Protein 7K3H (pdb70)

Foldseek 3Di:
DDDDPDCLQVVLLVLLVVLLVVVVVVLVVLVVVLVCCVVPNDPVVSVVSVVLSVVLVVLSVLQVVLSVQLVVCVVVPNNPRSPVSSVSNVVSSCVNVVSSVVVD/DDDPLVVLLVLLVVLLVVLVVVLVVVCVPPVVPDPVVVLSVVSVVLSVQLVVLSVQLVVCVVVPPPVSNVVSSVVNVVSVVVNVVSVVVVD

Solvent-accessible surface area: 11744 Å² total; per-residue (Å²): 299,56,95,115,162,44,59,23,26,151,39,0,20,50,0,0,100,27,3,28,117,99,4,127,49,29,23,102,109,27,74,34,45,15,96,98,76,77,152,120,37,74,99,101,116,4,79,145,16,104,89,21,2,50,137,2,101,87,7,24,28,102,0,82,52,0,17,155,118,0,62,177,12,78,128,102,56,73,77,117,62,0,57,28,2,9,17,67,0,0,9,6,0,48,75,1,27,36,26,5,52,138,45,135,230,47,91,36,28,92,17,0,0,57,0,0,89,17,7,14,134,71,7,77,40,31,14,88,135,48,67,60,135,91,103,232,56,78,172,80,129,88,41,11,70,96,2,117,76,9,12,34,117,0,49,50,1,12,114,91,1,62,148,12,92,122,106,56,77,103,101,43,14,70,24,13,3,12,76,0,0,10,18,0,50,97,3,23,46,27,24,81,109,70,143

B-factor: mean 36.55, std 17.45, range [4.5, 104.99]

Secondary structure (DSSP, 8-state):
-----STHHHHHHHHHHHHHHHHHHHHHHHHHHHHHHTTTS-HHHHHHHHHHHHHHHHHHHHHHHHHHHHHHHHHTT-TTTTHHHHHHHHHHHHHHHHHHHHH-/---HHHHHHHHHHHHHHHHHHHHHHHHHHH----HHHHHHHHHHHHHHHHHHHHHHHHHHHHH--HHHHHHHHHHHHHHHHHHHHHHHHH-

Sequence (195 aa):
RGSHMSPIARQALDIAKSVLEHSKGMFDYWEGMLEQYEKTGDPDQANKLRQTLNRVKNSVGRLESALKRAERAYDTGNPDAAVGAVVELIGNVHEIMSTFHELFMSPIARQALDIAKSVLEHSKGMFDYWEGMLEQANKLRQTLNRVKNSVGRLESALKRAERAYDTGNPDAAVGAVVELIGNVHEIMSTFHELF

Nearest PDB structures (foldseek):
  7k3h-assembly1_B  TM=1.011E+00  e=1.743E-12  synthetic construct
  8xyv-assembly2_B  TM=4.931E-01  e=1.047E+00  synthetic construct
  7o40-assembly1_F  TM=5.750E-01  e=1.415E+00  Synechocystis sp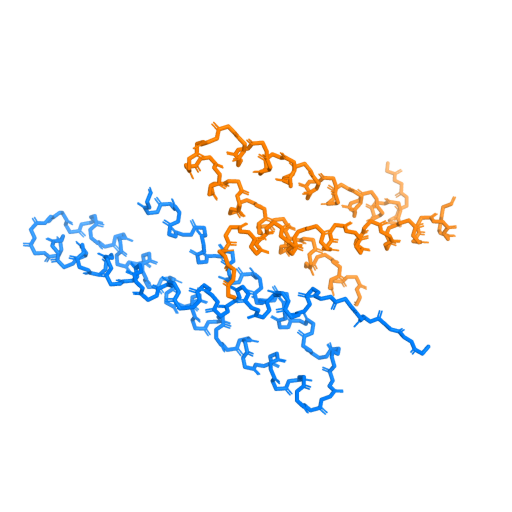. PCC 6803 substr. Kazusa
  6zw4-assembly1_E  TM=5.708E-01  e=5.327E+00  Nostoc punctiforme
  7k3h-assembly1_A  TM=1.010E+00  e=6.436E-13  synthetic construct

Radius of gyration: 18.91 Å; Cα contacts (8 Å, |Δi|>4): 161; chains: 2; bounding box: 44×46×59 Å

Structure (mmCIF, N/CA/C/O backbone):
data_7K3H
#
_entry.id   7K3H
#
_cell.length_a   135.110
_cell.length_b   135.110
_cell.length_c   135.110
_cell.angle_alpha   90.000
_cell.angle_beta   90.000
_cell.angle_gamma   90.000
#
_symmetry.space_group_name_H-M   'I 2 3'
#
loop_
_entity.id
_entity.type
_entity.pdbx_description
1 polymer 'Network hallucinated protein 0217'
2 water water
#
loop_
_atom_site.group_PDB
_atom_site.id
_atom_site.type_symbol
_atom_site.label_atom_id
_atom_site.label_alt_id
_atom_site.label_comp_id
_atom_site.label_asym_id
_atom_site.label_entity_id
_atom_site.label_seq_id
_atom_site.pdbx_PDB_ins_code
_atom_site.Cartn_x
_atom_site.Cartn_y
_atom_site.Cartn_z
_atom_site.occupancy
_atom_site.B_iso_or_equiv
_atom_site.auth_seq_id
_atom_site.auth_comp_id
_atom_site.auth_asym_id
_atom_site.auth_atom_id
_atom_site.pdbx_PDB_model_num
ATOM 1 N N . ARG A 1 17 ? 5.57400 64.73200 -33.94600 0.970 40.74119 -4 ARG A N 1
ATOM 2 C CA . ARG A 1 17 ? 4.81400 63.82300 -33.09500 0.970 50.81252 -4 ARG A CA 1
ATOM 3 C C . ARG A 1 17 ? 5.76300 62.81000 -32.46300 0.970 58.46467 -4 ARG A C 1
ATOM 4 O O . ARG A 1 17 ? 5.45100 61.62500 -32.34600 0.970 69.00319 -4 ARG A O 1
ATOM 12 N N . GLY A 1 18 ? 6.93600 63.29900 -32.06800 1.000 50.84285 -3 GLY A N 1
ATOM 13 C CA . GLY A 1 18 ? 7.91900 62.47900 -31.38600 1.000 55.87439 -3 GLY A CA 1
ATOM 14 C C . GLY A 1 18 ? 8.79500 63.34700 -30.51100 1.000 62.86845 -3 GLY A C 1
ATOM 15 O O . GLY A 1 18 ? 8.90100 64.56100 -30.71200 1.000 65.41175 -3 GLY A O 1
ATOM 16 N N . SER A 1 19 ? 9.42300 62.70700 -29.52400 1.000 49.85886 -2 SER A N 1
ATOM 17 C CA . SER A 1 19 ? 10.27400 63.41400 -28.57400 1.000 46.80074 -2 SER A CA 1
ATOM 18 C C . SER A 1 19 ? 11.42300 62.53600 -28.09500 1.000 57.33896 -2 SER A C 1
ATOM 19 O O . SER A 1 19 ? 12.44600 62.41500 -28.77600 1.000 50.82165 -2 SER A O 1
ATOM 22 N N . HIS A 1 20 ? 11.26300 61.91900 -26.92600 1.000 73.10907 -1 HIS A N 1
ATOM 23 C CA . HIS A 1 20 ? 12.31600 61.13300 -26.28600 1.000 63.77495 -1 HIS A CA 1
ATOM 24 C C . HIS A 1 20 ? 11.91800 59.65800 -26.31500 1.000 60.65423 -1 HIS A C 1
ATOM 25 O O . HIS A 1 20 ? 11.25700 59.15500 -25.40400 1.000 56.07220 -1 HIS A O 1
ATOM 32 N N . MET A 1 21 ? 12.33000 58.97100 -27.37800 1.000 60.18013 0 MET A N 1
ATOM 33 C CA . MET A 1 21 ? 12.22300 57.52400 -27.48700 1.000 61.01506 0 MET A CA 1
ATOM 34 C C . MET A 1 21 ? 13.53200 56.83100 -27.13500 1.000 62.79799 0 MET A C 1
ATOM 35 O O . MET A 1 21 ? 13.77200 55.69900 -27.57200 1.000 63.86830 0 MET A O 1
ATOM 40 N N . SER A 1 22 ? 14.37800 57.49400 -26.36100 1.000 59.36748 1 SER A N 1
ATOM 41 C CA . SER A 1 22 ? 15.69600 57.04700 -25.95000 1.000 50.49477 1 SER A CA 1
ATOM 42 C C . SER A 1 22 ? 15.60600 56.18000 -24.70300 1.000 50.72413 1 SER A C 1
ATOM 43 O O . SER A 1 22 ? 14.67300 56.30800 -23.90300 1.000 45.36407 1 SER A O 1
ATOM 46 N N . PRO A 1 23 ? 16.56800 55.27500 -24.51200 1.000 49.60941 2 PRO A N 1
ATOM 47 C CA . PRO A 1 23 ? 16.61500 54.47800 -23.28300 1.000 43.54522 2 PRO A CA 1
ATOM 48 C C . PRO A 1 23 ? 17.20900 55.20300 -22.08600 1.000 41.96160 2 PRO A C 1
ATOM 49 O O . PRO A 1 23 ? 17.37800 54.57700 -21.03700 1.000 48.27471 2 PRO A O 1
ATOM 53 N N . ILE A 1 24 ? 17.52500 56.49500 -22.22000 1.000 37.12031 3 ILE A N 1
ATOM 54 C CA . ILE A 1 24 ? 18.18600 57.23100 -21.14300 1.000 30.95457 3 ILE A CA 1
ATOM 55 C C . ILE A 1 24 ? 17.35300 57.18800 -19.86900 1.000 31.07140 3 ILE A C 1
ATOM 56 O O . ILE A 1 24 ? 17.88300 56.98900 -18.76800 1.000 37.64539 3 ILE A O 1
ATOM 61 N N . ALA A 1 25 ? 16.03700 57.36400 -19.99500 1.000 28.41724 4 ALA A N 1
ATOM 62 C CA . ALA A 1 25 ? 15.17600 57.37200 -18.81800 1.000 31.54481 4 ALA A CA 1
ATOM 63 C C . ALA A 1 25 ? 15.16100 56.01000 -18.13600 1.000 33.83516 4 ALA A C 1
ATOM 64 O O . ALA A 1 25 ? 15.31100 55.91700 -16.91200 1.000 41.66296 4 ALA A O 1
ATOM 66 N N . ARG A 1 26 ? 14.98000 54.94000 -18.91200 1.000 32.06713 5 ARG A N 1
ATOM 67 C CA . ARG A 1 26 ? 14.94100 53.60600 -18.32100 1.000 38.96004 5 ARG A CA 1
ATOM 68 C C . ARG A 1 26 ? 16.30800 53.20500 -17.78200 1.000 39.08703 5 ARG A C 1
ATOM 69 O O . ARG A 1 26 ? 16.40000 52.54600 -16.73900 1.000 44.59788 5 ARG A O 1
ATOM 77 N N . GLN A 1 27 ? 17.38100 53.59600 -18.47400 1.000 33.60171 6 GLN A N 1
ATOM 78 C CA . GLN A 1 27 ? 18.72300 53.32200 -17.97100 1.000 30.80592 6 GLN A CA 1
ATOM 79 C C . GLN A 1 27 ? 18.95700 54.00700 -16.63100 1.000 30.30981 6 GLN A C 1
ATOM 80 O O . GLN A 1 27 ? 19.55600 53.42000 -15.72200 1.000 33.23593 6 GLN A O 1
ATOM 86 N N . ALA A 1 28 ? 18.48500 55.24700 -16.48800 1.000 30.55847 7 ALA A N 1
ATOM 87 C CA . ALA A 1 28 ? 18.62600 55.94900 -15.21600 1.000 31.54519 7 ALA A CA 1
ATOM 88 C C . ALA A 1 28 ? 17.81200 55.27300 -14.12000 1.000 30.12413 7 ALA A C 1
ATOM 89 O O . ALA A 1 28 ? 18.26900 55.16800 -12.97600 1.000 32.44264 7 ALA A O 1
ATOM 91 N N . LEU A 1 29 ? 16.60500 54.80700 -14.44900 1.000 31.92390 8 LEU A N 1
ATOM 92 C CA . LEU A 1 29 ? 15.79300 54.10700 -13.46000 1.000 38.32473 8 LEU A CA 1
ATOM 93 C C . LEU A 1 29 ? 16.42300 52.78000 -13.05400 1.000 40.61858 8 LEU A C 1
ATOM 94 O O . LEU A 1 29 ? 16.30400 52.36900 -11.89500 1.000 41.38570 8 LEU A O 1
ATOM 99 N N . ASP A 1 30 ? 17.09900 52.10400 -13.98600 1.000 39.19300 9 ASP A N 1
ATOM 100 C CA . ASP A 1 30 ? 17.71800 50.82100 -13.66600 1.000 40.67479 9 ASP A CA 1
ATOM 101 C C . ASP A 1 30 ? 18.96400 51.00400 -12.80800 1.000 41.92893 9 ASP A C 1
ATOM 102 O O . ASP A 1 30 ? 19.18000 50.25100 -11.85100 1.000 44.44450 9 ASP A O 1
ATOM 107 N N . ILE A 1 31 ? 19.79900 51.99500 -13.13400 1.000 35.08020 10 ILE A N 1
ATOM 108 C CA . ILE A 1 31 ? 21.00600 52.21800 -12.35100 1.000 27.14524 10 ILE A CA 1
ATOM 109 C C . ILE A 1 31 ? 20.67700 52.77900 -10.97500 1.000 29.96352 10 ILE A C 1
ATOM 110 O O . ILE A 1 31 ? 21.48700 52.65900 -10.05000 1.000 35.88861 10 ILE A O 1
ATOM 115 N N . ALA A 1 32 ? 19.49800 53.38200 -10.80800 1.000 29.43864 11 ALA A N 1
ATOM 116 C CA . ALA A 1 32 ? 19.08700 53.84400 -9.48800 1.000 31.26262 11 ALA A CA 1
ATOM 117 C C . ALA A 1 32 ? 18.64300 52.68200 -8.61000 1.000 35.40795 11 ALA A C 1
ATOM 118 O O . ALA A 1 32 ? 18.94300 52.65700 -7.41100 1.000 41.99272 11 ALA A O 1
ATOM 120 N N . LYS A 1 33 ? 17.92600 51.71600 -9.18800 1.000 39.11058 12 LYS A N 1
ATOM 121 C CA . LYS A 1 33 ? 17.54400 50.52800 -8.43200 1.000 41.19777 12 LYS A CA 1
ATOM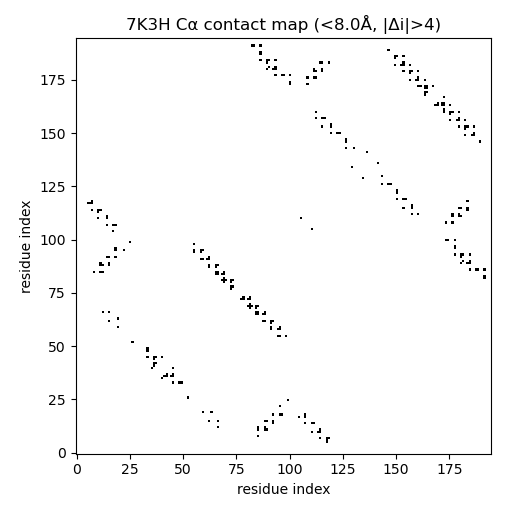 122 C C . LYS A 1 33 ? 18.75900 49.66700 -8.11500 1.000 42.09501 12 LYS A C 1
ATOM 123 O O . LYS A 1 33 ? 18.83400 49.05800 -7.04100 1.000 42.21520 12 LYS A O 1
ATOM 129 N N . SER A 1 34 ? 19.72100 49.60500 -9.04000 1.000 39.99414 13 SER A N 1
ATOM 130 C CA . SER A 1 34 ? 20.92700 48.81800 -8.80300 1.000 34.40916 13 SER A CA 1
ATOM 131 C C . SER A 1 34 ? 21.76000 49.41200 -7.67400 1.000 35.89319 13 SER A C 1
ATOM 132 O O . SER A 1 34 ? 22.34300 48.67400 -6.87200 1.000 41.40256 13 SER A O 1
ATOM 135 N N . VAL A 1 35 ? 21.82700 50.74300 -7.59300 1.000 33.97849 14 VAL A N 1
ATOM 136 C CA . VAL A 1 35 ? 22.56800 51.38100 -6.50900 1.000 32.29241 14 VAL A CA 1
ATOM 137 C C . VAL A 1 35 ? 21.83200 51.20900 -5.18500 1.000 36.55123 14 VAL A C 1
ATOM 138 O O . VAL A 1 35 ? 22.45400 50.98300 -4.14000 1.000 41.61725 14 VAL A O 1
ATOM 142 N N . LEU A 1 36 ? 20.49900 51.30200 -5.20800 1.000 37.95658 15 LEU A N 1
ATOM 143 C CA . LEU A 1 36 ? 19.72400 51.10400 -3.98600 1.000 39.10679 15 LEU A CA 1
ATOM 144 C C . LEU A 1 36 ? 19.92600 49.70500 -3.42100 1.000 41.32839 15 LEU A C 1
ATOM 145 O O . LEU A 1 36 ? 20.09400 49.53500 -2.20800 1.000 41.27588 15 LEU A O 1
ATOM 150 N N . GLU A 1 37 ? 19.91200 48.68800 -4.28500 1.000 39.96572 16 GLU A N 1
ATOM 151 C CA . GLU A 1 37 ? 20.11900 47.32300 -3.81700 1.000 41.83067 16 GLU A CA 1
ATOM 152 C C . GLU A 1 37 ? 21.56100 47.10700 -3.37600 1.000 41.88784 16 GLU A C 1
ATOM 153 O O . GLU A 1 37 ? 21.81700 46.40900 -2.38800 1.000 48.32934 16 GLU A O 1
ATOM 159 N N . HIS A 1 38 ? 22.51500 47.70800 -4.09000 1.000 38.24038 17 HIS A N 1
ATOM 160 C CA . HIS A 1 38 ? 23.92300 47.53300 -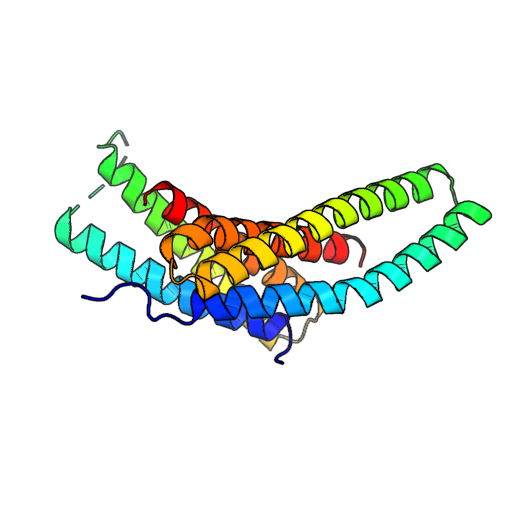3.75700 1.000 36.88349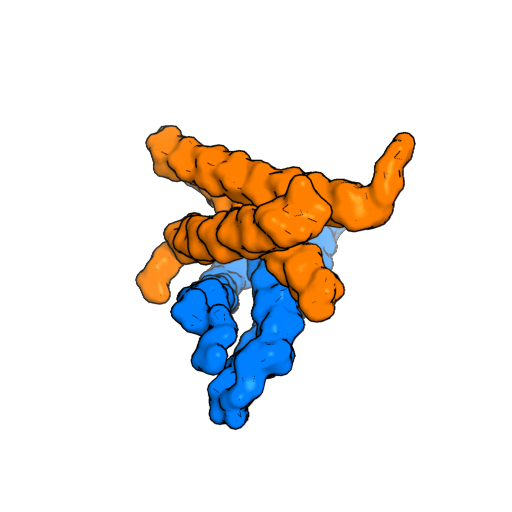 17 HIS A CA 1
ATOM 161 C C . HIS A 1 38 ? 24.32400 48.31900 -2.51600 1.000 35.41437 17 HIS A C 1
ATOM 162 O O . HIS A 1 38 ? 25.27100 47.93100 -1.82200 1.000 40.50090 17 HIS A O 1
ATOM 169 N N . SER A 1 39 ? 23.62600 49.41800 -2.21700 1.000 35.46120 18 SER A N 1
ATOM 170 C CA . SER A 1 39 ? 23.97500 50.21600 -1.04700 1.000 39.44275 18 SER A CA 1
ATOM 171 C C . SER A 1 39 ? 23.67300 49.49200 0.25600 1.000 40.38896 18 SER A C 1
ATOM 172 O O . SER A 1 39 ? 24.28200 49.81000 1.28300 1.000 38.98143 18 SER A O 1
ATOM 175 N N . LYS A 1 40 ? 22.74400 48.53200 0.23900 1.000 45.67050 19 LYS A N 1
ATOM 176 C CA . LYS A 1 40 ? 22.42900 47.78700 1.45400 1.000 45.23427 19 LYS A CA 1
ATOM 177 C C . LYS A 1 40 ? 23.63100 46.98500 1.93400 1.000 40.71988 19 LYS A C 1
ATOM 178 O O . LYS A 1 40 ? 23.92600 46.95200 3.13500 1.000 41.28740 19 LYS A O 1
ATOM 184 N N . GLY A 1 41 ? 24.34400 46.33700 1.00900 1.000 37.26615 20 GLY A N 1
ATOM 185 C CA . GLY A 1 41 ? 25.51600 45.57100 1.39100 1.000 34.07092 20 GLY A CA 1
ATOM 186 C C . GLY A 1 41 ? 26.65000 46.43000 1.90900 1.000 30.66489 20 GLY A C 1
ATOM 187 O O . GLY A 1 41 ? 27.38200 46.01700 2.81400 1.000 34.94980 20 GLY A O 1
ATOM 188 N N . MET A 1 42 ? 26.81500 47.63100 1.35200 1.000 32.86742 21 MET A N 1
ATOM 189 C CA . MET A 1 42 ? 27.87000 48.52300 1.81600 1.000 33.88938 21 MET A CA 1
ATOM 190 C C . MET A 1 42 ? 27.48700 49.23800 3.10500 1.000 30.43913 21 MET A C 1
ATOM 191 O O . MET A 1 42 ? 28.37000 49.60500 3.88800 1.000 26.88764 21 MET A O 1
ATOM 196 N N . PHE A 1 43 ? 26.19200 49.45100 3.34000 1.000 30.20832 22 PHE A N 1
ATOM 197 C CA . PHE A 1 43 ? 25.76700 49.99600 4.62400 1.000 33.60055 22 PHE A CA 1
ATOM 198 C C . PHE A 1 43 ? 26.01400 48.99900 5.74800 1.000 40.70918 22 PHE A C 1
ATOM 199 O O . PHE A 1 43 ? 26.41900 49.38400 6.85000 1.000 41.45998 22 PHE A O 1
ATOM 207 N N . ASP A 1 44 ? 25.78000 47.71000 5.48600 1.000 38.14161 23 ASP A N 1
ATOM 208 C CA . ASP A 1 44 ? 26.03600 46.69400 6.49900 1.000 34.35750 23 ASP A CA 1
ATOM 209 C C . ASP A 1 44 ? 27.52100 46.57700 6.81400 1.000 27.53677 23 ASP A C 1
ATOM 210 O O . ASP A 1 44 ? 27.88900 46.29200 7.95900 1.000 36.67771 23 ASP A O 1
ATOM 215 N N . TYR A 1 45 ? 28.38500 46.79700 5.82100 1.000 22.77975 24 TYR A N 1
ATOM 216 C CA . TYR A 1 45 ? 29.82200 46.70900 6.06100 1.000 22.30671 24 TYR A CA 1
ATOM 217 C C . TYR A 1 45 ? 30.30000 47.84900 6.95200 1.000 24.22642 24 TYR A C 1
ATOM 218 O O . TYR A 1 45 ? 31.03500 47.62600 7.92100 1.000 35.73661 24 TYR A O 1
ATOM 227 N N . TRP A 1 46 ? 29.89000 49.07900 6.64300 1.000 23.39145 25 TRP A N 1
ATOM 228 C CA . TRP A 1 46 ? 30.39600 50.23700 7.36800 1.000 22.01941 25 TRP A CA 1
ATOM 229 C C . TRP A 1 46 ? 29.67500 50.47900 8.68600 1.000 27.15149 25 TRP A C 1
ATOM 230 O O . TRP A 1 46 ? 30.23400 51.14400 9.56500 1.000 29.49772 25 TRP A O 1
ATOM 241 N N . GLU A 1 47 ? 28.45500 49.96200 8.85000 1.000 24.93096 26 GLU A N 1
ATOM 242 C CA . GLU A 1 47 ? 27.83400 50.00000 10.16900 1.000 28.82069 26 GLU A CA 1
ATOM 243 C C . GLU A 1 47 ? 28.49200 49.00100 11.11200 1.000 30.63949 26 GLU A C 1
ATOM 244 O O . GLU A 1 47 ? 28.59000 49.25800 12.31700 1.000 31.17545 26 GLU A O 1
ATOM 250 N N . GLY A 1 48 ? 28.95400 47.86600 10.58200 1.000 30.09082 27 GLY A N 1
ATOM 251 C CA . GLY A 1 48 ? 29.72500 46.94100 11.39200 1.000 26.20833 27 GLY A CA 1
ATOM 252 C C . GLY A 1 48 ? 31.09000 47.48300 11.76200 1.000 32.36959 27 GLY A C 1
ATOM 253 O O . GLY A 1 48 ? 31.58800 47.22100 12.86000 1.000 46.70299 27 GLY A O 1
ATOM 254 N N . MET A 1 49 ? 31.71500 48.24000 10.85700 1.000 27.11706 28 MET A N 1
ATOM 255 C CA . MET A 1 49 ? 32.97200 48.89800 11.19100 1.000 30.40083 28 MET A CA 1
ATOM 256 C C . MET A 1 49 ? 32.75400 50.05000 12.16300 1.000 34.02091 28 MET A C 1
ATOM 257 O O . MET A 1 49 ? 33.61300 50.31400 13.01200 1.000 37.59679 28 MET A O 1
ATOM 262 N N . LEU A 1 50 ? 31.61700 50.74300 12.05500 1.000 31.62261 29 LEU A N 1
ATOM 263 C CA . LEU A 1 50 ? 31.30800 51.81000 13.00000 1.000 31.33911 29 LEU A CA 1
ATOM 264 C C . LEU A 1 50 ? 31.07700 51.26300 14.40100 1.000 37.61374 29 LEU A C 1
ATOM 265 O O . LEU A 1 50 ? 31.39400 51.93600 15.38800 1.000 40.38038 29 LEU A O 1
ATOM 270 N N . GLU A 1 51 ? 30.53200 50.04900 14.50600 1.000 42.84324 30 GLU A N 1
ATOM 271 C CA . GLU A 1 51 ? 30.32400 49.44500 15.81700 1.000 43.79854 30 GLU A CA 1
ATOM 272 C C . GLU A 1 51 ? 31.65200 49.16200 16.50700 1.000 42.80188 30 GLU A C 1
ATOM 273 O O . GLU A 1 51 ? 31.77200 49.32600 17.72700 1.000 50.58095 30 GLU A O 1
ATOM 279 N N . GLN A 1 52 ? 32.66200 48.74300 15.74100 1.000 34.05265 31 GLN A N 1
ATOM 280 C CA . GLN A 1 52 ? 33.97000 48.46700 16.32600 1.000 36.36298 31 GLN A CA 1
ATOM 281 C C . GLN A 1 52 ? 34.65800 49.75000 16.77200 1.000 40.57620 31 GLN A C 1
ATOM 282 O O . GLN A 1 52 ? 35.33100 49.77100 17.81000 1.000 50.57206 31 GLN A O 1
ATOM 288 N N . TYR A 1 53 ? 34.50500 50.82900 16.00200 1.000 42.95363 32 TYR A N 1
ATOM 289 C CA . TYR A 1 53 ? 35.16100 52.08400 16.35400 1.000 45.81602 32 TYR A CA 1
ATOM 290 C C . TYR A 1 53 ? 34.48900 52.74000 17.55300 1.000 41.45929 32 TYR A C 1
ATOM 291 O O . TYR A 1 53 ? 35.16200 53.34300 18.39700 1.000 36.19443 32 TYR A O 1
ATOM 300 N N . GLU A 1 54 ? 33.16400 52.63300 17.64700 1.000 45.41412 33 GLU A N 1
ATOM 301 C CA . GLU A 1 54 ? 32.42300 53.18500 18.77300 1.000 43.99718 33 GLU A CA 1
ATOM 302 C C . GLU A 1 54 ? 32.56200 52.35300 20.04200 1.000 50.14414 33 GLU A C 1
ATOM 303 O O . GLU A 1 54 ? 31.97800 52.71700 21.06800 1.000 49.71228 33 GLU A O 1
ATOM 309 N N . LYS A 1 55 ? 33.31100 51.25400 19.99900 1.000 50.10131 34 LYS A N 1
ATOM 310 C CA . LYS A 1 55 ? 33.58700 50.45300 21.18100 1.000 48.86107 34 LYS A CA 1
ATOM 311 C C . LYS A 1 55 ? 35.06500 50.35400 21.52200 1.000 48.02510 34 LYS A C 1
ATOM 312 O O . LYS A 1 55 ? 35.39900 50.19300 22.69800 1.000 54.99776 34 LYS A O 1
ATOM 318 N N . THR A 1 56 ? 35.95400 50.44700 20.53900 1.000 47.60339 35 THR A N 1
ATOM 319 C CA . THR A 1 56 ? 37.38900 50.32200 20.77800 1.000 48.70843 35 THR A CA 1
ATOM 320 C C . THR A 1 56 ? 38.19500 51.47800 20.20700 1.000 54.85587 35 THR A C 1
ATOM 321 O O . THR A 1 56 ? 39.12100 51.95700 20.86700 1.000 59.27924 35 THR A O 1
ATOM 325 N N . GLY A 1 57 ? 37.87000 51.93800 19.00200 1.000 52.77909 36 GLY A N 1
ATOM 326 C CA . GLY A 1 57 ? 38.68200 52.91100 18.30500 1.000 46.56608 36 GLY A CA 1
ATOM 327 C C . GLY A 1 57 ? 38.52800 54.32100 18.84700 1.000 51.56853 36 GLY A C 1
ATOM 328 O O . GLY A 1 57 ? 37.97200 54.56400 19.91900 1.000 53.82280 36 GLY A O 1
ATOM 329 N N . ASP A 1 58 ? 39.04500 55.26700 18.07000 1.000 47.95709 37 ASP A N 1
ATOM 330 C CA . ASP A 1 58 ? 39.00700 56.66600 18.46600 1.000 43.97570 37 ASP A CA 1
ATOM 331 C C . ASP A 1 58 ? 37.59200 57.21900 18.31200 1.000 44.12572 37 ASP A C 1
ATOM 332 O O . ASP A 1 58 ? 36.91900 56.93900 17.31400 1.000 46.55853 37 ASP A O 1
ATOM 337 N N . PRO A 1 59 ? 37.11000 58.00300 19.28200 1.000 44.79358 38 PRO A N 1
ATOM 338 C CA . PRO A 1 59 ? 35.74400 58.54100 19.15700 1.000 44.42133 38 PRO A CA 1
ATOM 339 C C . PRO A 1 59 ? 35.60200 59.57000 18.05000 1.000 39.46082 38 PRO A C 1
ATOM 340 O O . PRO A 1 59 ? 34.58000 59.58000 17.35200 1.000 34.49440 38 PRO A O 1
ATOM 344 N N . ASP A 1 60 ? 36.59800 60.44100 17.86900 1.000 43.17147 39 ASP A N 1
ATOM 345 C CA . ASP A 1 60 ? 36.52400 61.43300 16.80100 1.000 39.50023 39 ASP A CA 1
ATOM 346 C C . ASP A 1 60 ? 36.57900 60.78200 15.42500 1.000 35.41134 39 ASP A C 1
ATOM 347 O O . ASP A 1 60 ? 35.98200 61.29700 14.47300 1.000 34.31151 39 ASP A O 1
ATOM 352 N N . GLN A 1 61 ? 37.28700 59.65700 15.29800 1.000 39.25172 40 GLN A N 1
ATOM 353 C CA . GLN A 1 61 ? 37.27400 58.92100 14.03900 1.000 37.87147 40 GLN A CA 1
ATOM 354 C C . GLN A 1 61 ? 35.89600 58.33500 13.76300 1.000 37.14031 40 GLN A C 1
ATOM 355 O O . GLN A 1 61 ? 35.39200 58.42100 12.63700 1.000 35.83878 40 GLN A O 1
ATOM 361 N N . ALA A 1 62 ? 35.26700 57.74200 14.78200 1.000 35.95364 41 ALA A N 1
ATOM 362 C CA . ALA A 1 62 ? 33.94700 57.15100 14.59900 1.000 30.69932 41 ALA A CA 1
ATOM 363 C C . ALA A 1 62 ? 32.88600 58.20800 14.32600 1.000 28.46545 41 ALA A C 1
ATOM 364 O O . ALA A 1 62 ? 31.89700 57.92800 13.63700 1.000 25.96617 41 ALA A O 1
ATOM 366 N N . ASN A 1 63 ? 33.06600 59.42000 14.85600 1.000 23.29288 42 ASN A N 1
ATOM 367 C CA . ASN A 1 63 ? 32.09900 60.48200 14.60100 1.000 19.17364 42 ASN A CA 1
ATOM 368 C C . ASN A 1 63 ? 32.07700 60.85700 13.12500 1.000 26.58149 42 ASN A C 1
ATOM 369 O O . ASN A 1 63 ? 31.00300 61.04400 12.54100 1.000 28.36566 42 ASN A O 1
ATOM 374 N N . LYS A 1 64 ? 33.25400 60.96500 12.50400 1.000 30.26192 43 LYS A N 1
ATOM 375 C CA . LYS A 1 64 ? 33.31100 61.26900 11.07800 1.000 20.69292 43 LYS A CA 1
ATOM 376 C C . LYS A 1 64 ? 32.62500 60.18500 10.25800 1.000 21.74459 43 LYS A C 1
ATOM 377 O O . LYS A 1 64 ? 31.90300 60.48400 9.30000 1.000 24.58071 43 LYS A O 1
ATOM 383 N N . LEU A 1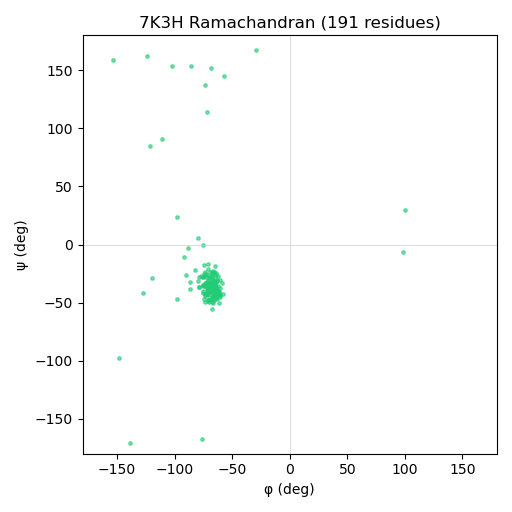 65 ? 32.83100 58.91700 10.62300 1.000 22.62065 44 LEU A N 1
ATOM 384 C CA . LEU A 1 65 ? 32.17300 57.83100 9.90400 1.000 19.07454 44 LEU A CA 1
ATOM 385 C C . LEU A 1 65 ? 30.67000 57.83400 10.15300 1.000 25.34227 44 LEU A C 1
ATOM 386 O O . LEU A 1 65 ? 29.88500 57.53500 9.24500 1.000 26.25141 44 LEU A O 1
ATOM 391 N N . ARG A 1 66 ? 30.24900 58.17300 11.37400 1.000 23.84524 45 ARG A N 1
ATOM 392 C CA . ARG A 1 66 ? 28.82200 58.21800 11.67500 1.000 23.42776 45 ARG A CA 1
ATOM 393 C C . ARG A 1 66 ? 28.13000 59.32600 10.89200 1.000 27.99945 45 ARG A C 1
ATOM 394 O O . ARG A 1 66 ? 27.07700 59.10400 10.28200 1.000 27.24976 45 ARG A O 1
ATOM 402 N N . GLN A 1 67 ? 28.71000 60.53000 10.89400 1.000 30.02887 46 GLN A N 1
ATOM 403 C CA . GLN A 1 67 ? 28.12000 61.63300 10.14000 1.000 26.33791 46 GLN A CA 1
ATOM 404 C C . GLN A 1 67 ? 28.13900 61.34900 8.64300 1.000 25.42288 46 GLN A C 1
ATOM 405 O O . GLN A 1 67 ? 27.19200 61.69800 7.92800 1.000 28.75445 46 GLN A O 1
ATOM 411 N N . THR A 1 68 ? 29.20900 60.71800 8.15200 1.000 24.92418 47 THR A N 1
ATOM 412 C CA . THR A 1 68 ? 29.27000 60.35900 6.73900 1.000 20.45627 47 THR A CA 1
ATOM 413 C C . THR A 1 68 ? 28.16400 59.37700 6.37500 1.000 25.44979 47 THR A C 1
ATOM 414 O O . THR A 1 68 ? 27.50900 59.52600 5.33700 1.000 28.73298 47 THR A O 1
ATOM 418 N N . LEU A 1 69 ? 27.93300 58.37200 7.22400 1.000 27.52317 48 LEU A N 1
ATOM 419 C CA . LEU A 1 69 ? 26.84700 57.43200 6.97100 1.000 25.48738 48 LEU A CA 1
ATOM 420 C C . LEU A 1 69 ? 25.48600 58.11000 7.05900 1.000 23.70625 48 LEU A C 1
ATOM 421 O O . LEU A 1 69 ? 24.56500 57.74100 6.32200 1.000 23.18642 48 LEU A O 1
ATOM 426 N N . ASN A 1 70 ? 25.33900 59.10000 7.94400 1.000 25.95399 49 ASN A N 1
ATOM 427 C CA . ASN A 1 70 ? 24.07800 59.82900 8.03000 1.000 29.28491 49 ASN A CA 1
ATOM 428 C C . ASN A 1 70 ? 23.79500 60.59100 6.74200 1.000 31.92402 49 ASN A C 1
ATOM 429 O O . ASN A 1 70 ? 22.65400 60.62100 6.26600 1.000 30.92557 49 ASN A O 1
ATOM 434 N N . ARG A 1 71 ? 24.82500 61.21300 6.16100 1.000 32.85655 50 ARG A N 1
ATOM 435 C CA . ARG A 1 71 ? 24.63300 61.95100 4.91900 1.000 25.79805 50 ARG A CA 1
ATOM 436 C C . ARG A 1 71 ? 24.27800 61.02400 3.76300 1.000 28.25689 50 ARG A C 1
ATOM 437 O O . ARG A 1 71 ? 23.54100 61.42500 2.85500 1.000 36.29475 50 ARG A O 1
ATOM 445 N N . VAL A 1 72 ? 24.78000 59.78800 3.77800 1.000 26.77479 51 VAL A N 1
ATOM 446 C CA . VAL A 1 72 ? 24.40100 58.83400 2.74200 1.000 24.69722 51 VAL A CA 1
ATOM 447 C C . VAL A 1 72 ? 22.95400 58.39800 2.92700 1.000 32.04033 51 VAL A C 1
ATOM 448 O O . VAL A 1 72 ? 22.22700 58.18400 1.94900 1.000 36.91146 51 VAL A O 1
ATOM 452 N N . LYS A 1 73 ? 22.51200 58.26100 4.18000 1.000 34.23016 52 LYS A N 1
ATOM 453 C CA . LYS A 1 73 ? 21.12400 57.88900 4.43600 1.000 38.48178 52 LYS A CA 1
ATOM 454 C C . LYS A 1 73 ? 20.16300 58.91900 3.85900 1.000 38.50899 52 LYS A C 1
ATOM 455 O O . LYS A 1 73 ? 19.09900 58.56300 3.33800 1.000 42.37987 52 LYS A O 1
ATOM 461 N N . ASN A 1 74 ? 20.52200 60.20200 3.93400 1.000 36.01792 53 ASN A N 1
ATOM 462 C CA . ASN A 1 74 ? 19.69400 61.23200 3.31600 1.000 35.37986 53 ASN A CA 1
ATOM 463 C C . ASN A 1 74 ? 19.73100 61.12800 1.79700 1.000 34.37299 53 ASN A C 1
ATOM 464 O O . ASN A 1 74 ? 18.70700 61.31700 1.13100 1.000 41.01014 53 ASN A O 1
ATOM 469 N N . SER A 1 75 ? 20.90400 60.82800 1.23200 1.000 29.63940 54 SER A N 1
ATOM 470 C CA . SER A 1 75 ? 21.00500 60.66300 -0.21400 1.000 29.35972 54 SER A CA 1
ATOM 471 C C . SER A 1 75 ? 20.22500 59.44400 -0.68500 1.000 31.70027 54 SER A C 1
ATOM 472 O O . SER A 1 75 ? 19.63700 59.45700 -1.77300 1.000 35.88708 54 SER A O 1
ATOM 475 N N . VAL A 1 76 ? 20.21200 58.37800 0.11700 1.000 33.45976 55 VAL A N 1
ATOM 476 C CA . VAL A 1 76 ? 19.41800 57.20400 -0.22900 1.000 35.96050 55 VAL A CA 1
ATOM 477 C C . VAL A 1 76 ? 17.93400 57.54300 -0.20700 1.000 41.52071 55 VAL A C 1
ATOM 478 O O . VAL A 1 76 ? 17.17700 57.13500 -1.09600 1.000 44.66578 55 VAL A O 1
ATOM 482 N N . GLY A 1 77 ? 17.49800 58.30600 0.79700 1.000 41.75796 56 GLY A N 1
ATOM 483 C CA . GLY A 1 77 ? 16.09700 58.69000 0.86800 1.000 44.30195 56 GLY A CA 1
ATOM 484 C C . GLY A 1 77 ? 15.67500 59.59000 -0.27800 1.000 43.93876 56 GLY A C 1
ATOM 485 O O . GLY A 1 77 ? 14.57700 59.44100 -0.82100 1.000 48.02212 56 GLY A O 1
ATOM 486 N N . ARG A 1 78 ? 16.53600 60.53600 -0.66000 1.000 40.85114 57 ARG A N 1
ATOM 487 C CA . ARG A 1 78 ? 16.22700 61.39000 -1.80200 1.000 33.88208 57 ARG A CA 1
ATOM 488 C C . ARG A 1 78 ? 16.24600 60.60800 -3.10800 1.000 38.19564 57 ARG A C 1
ATOM 489 O O . ARG A 1 78 ? 15.57800 60.99800 -4.07200 1.000 47.29670 57 ARG A O 1
ATOM 497 N N . LEU A 1 79 ? 17.00200 59.50900 -3.16100 1.000 38.88100 58 LEU A N 1
ATOM 498 C CA . LEU A 1 79 ? 17.05200 58.70300 -4.37600 1.000 40.19407 58 LEU A CA 1
ATOM 499 C C . LEU A 1 79 ? 15.77000 57.90000 -4.55500 1.000 41.59181 58 LEU A C 1
ATOM 500 O O . LEU A 1 79 ? 15.19400 57.86600 -5.64900 1.000 47.40849 58 LEU A O 1
ATOM 505 N N . GLU A 1 80 ? 15.30600 57.24600 -3.48700 1.000 43.39136 59 GLU A N 1
ATOM 506 C CA . GLU A 1 80 ? 14.10400 56.42800 -3.58100 1.000 49.10263 59 GLU A CA 1
ATOM 507 C C . GLU A 1 80 ? 12.83600 57.26400 -3.68200 1.000 51.69663 59 GLU A C 1
ATOM 508 O O . GLU A 1 80 ? 11.82500 56.77200 -4.19400 1.000 56.36130 59 GLU A O 1
ATOM 514 N N . SER A 1 81 ? 12.86200 58.51300 -3.20900 1.000 48.79356 60 SER A N 1
ATOM 515 C CA . SER A 1 81 ? 11.70100 59.38000 -3.37400 1.000 49.97121 60 SER A CA 1
ATOM 516 C C . SER A 1 81 ? 11.57700 59.85300 -4.81600 1.000 51.60464 60 SER A C 1
ATOM 517 O O . SER A 1 81 ? 10.47800 59.85300 -5.38500 1.000 57.06898 60 SER A O 1
ATOM 520 N N . ALA A 1 82 ? 12.69500 60.25900 -5.42400 1.000 52.77203 61 ALA A N 1
ATOM 521 C CA . ALA A 1 82 ? 12.70100 60.60200 -6.84000 1.000 48.90709 61 ALA A CA 1
ATOM 522 C C . ALA A 1 82 ? 12.43300 59.39000 -7.72200 1.000 45.16276 61 ALA A C 1
ATOM 523 O O . ALA A 1 82 ? 11.95200 59.55000 -8.84800 1.000 50.74713 61 ALA A O 1
ATOM 525 N N . LEU A 1 83 ? 12.74200 58.18400 -7.24000 1.000 47.12284 62 LEU A N 1
ATOM 526 C CA . LEU A 1 83 ? 12.43300 56.98400 -8.01000 1.000 52.28736 62 LEU A CA 1
ATOM 527 C C . LEU A 1 83 ? 10.93000 56.75500 -8.08300 1.000 59.91220 62 LEU A C 1
ATOM 528 O O . LEU A 1 83 ? 10.40900 56.33100 -9.12100 1.000 61.45857 62 LEU A O 1
ATOM 533 N N . LYS A 1 84 ? 10.21400 57.03500 -6.99100 1.000 61.63515 63 LYS A N 1
ATOM 534 C CA . LYS A 1 84 ? 8.76300 56.89100 -7.00200 1.000 60.56906 63 LYS A CA 1
ATOM 535 C C . LYS A 1 84 ? 8.10500 57.98600 -7.83100 1.000 58.94751 63 LYS A C 1
ATOM 536 O O . LYS A 1 84 ? 7.17300 57.71600 -8.59700 1.000 59.59569 63 LYS A O 1
ATOM 542 N N . ARG A 1 85 ? 8.57500 59.22900 -7.69200 1.000 57.86281 64 ARG A N 1
ATOM 543 C CA . ARG A 1 85 ? 8.00100 60.32500 -8.46600 1.000 53.92249 64 ARG A CA 1
ATOM 544 C C . ARG A 1 85 ? 8.25100 60.15000 -9.95800 1.000 56.22031 64 ARG A C 1
ATOM 545 O O . ARG A 1 85 ? 7.45100 60.61500 -10.77800 1.000 57.24456 64 ARG A O 1
ATOM 553 N N . ALA A 1 86 ? 9.34800 59.48700 -10.32900 1.000 57.72819 65 ALA A N 1
ATOM 554 C CA . ALA A 1 86 ? 9.60100 59.20500 -11.73600 1.000 53.80771 65 ALA A CA 1
ATOM 555 C C . ALA A 1 86 ? 8.77500 58.02100 -12.22200 1.000 60.29144 65 ALA A C 1
ATOM 556 O O . ALA A 1 86 ? 8.30900 58.01300 -13.36700 1.000 63.76521 65 ALA A O 1
ATOM 558 N N . GLU A 1 87 ? 8.58200 57.01300 -11.36700 0.790 59.49386 66 GLU A N 1
ATOM 559 C CA . GLU A 1 87 ? 7.75200 55.87500 -11.74700 0.790 60.89138 66 GLU A CA 1
ATOM 560 C C . GLU A 1 87 ? 6.28000 56.26200 -11.81400 0.790 68.15221 66 GLU A C 1
ATOM 561 O O . GLU A 1 87 ? 5.54000 55.76500 -12.67100 0.790 66.58472 66 GLU A O 1
ATOM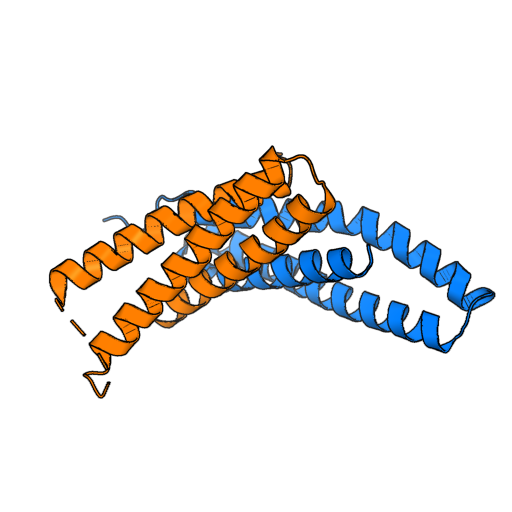 567 N N . ARG A 1 88 ? 5.83500 57.14700 -10.91700 1.000 72.96879 67 ARG A N 1
ATOM 568 C CA . ARG A 1 88 ? 4.44600 57.59500 -10.95100 1.000 73.62822 67 ARG A CA 1
ATOM 569 C C . ARG A 1 88 ? 4.17100 58.43600 -12.19000 1.000 72.48318 67 ARG A C 1
ATOM 570 O O . ARG A 1 88 ? 3.16000 58.24000 -12.87400 1.000 77.08437 67 ARG A O 1
ATOM 578 N N . ALA A 1 89 ? 5.06400 59.38000 -12.49700 1.000 71.28519 68 ALA A N 1
ATOM 579 C CA . ALA A 1 89 ? 4.87200 60.23200 -13.66400 1.000 71.24044 68 ALA A CA 1
ATOM 580 C C . ALA A 1 89 ? 4.91700 59.44600 -14.96700 1.000 71.23866 68 ALA A C 1
ATOM 581 O O . ALA A 1 89 ? 4.43700 59.94100 -15.99300 1.000 77.04386 68 ALA A O 1
ATOM 583 N N . TYR A 1 90 ? 5.48000 58.23600 -14.95500 1.000 67.36687 69 TYR A N 1
ATOM 584 C CA . TYR A 1 90 ? 5.46400 57.38700 -16.14000 1.000 72.46203 69 TYR A CA 1
ATOM 585 C C . TYR A 1 90 ? 4.24500 56.47700 -16.19200 1.000 74.70996 69 TYR A C 1
ATOM 586 O O . TYR A 1 90 ? 3.82400 56.08200 -17.28500 1.000 78.03460 69 TYR A O 1
ATOM 595 N N . ASP A 1 91 ? 3.66900 56.13300 -15.03800 0.820 74.85388 70 ASP A N 1
ATOM 596 C CA . ASP A 1 91 ? 2.43200 55.36000 -15.03900 0.820 74.66682 70 ASP A CA 1
ATOM 597 C C . ASP A 1 91 ? 1.23900 56.22900 -15.41900 0.820 77.74396 70 ASP A C 1
ATOM 598 O O . ASP A 1 91 ? 0.31200 55.75700 -16.08700 0.820 79.49595 70 ASP A O 1
ATOM 603 N N . THR A 1 92 ? 1.24700 57.49900 -15.00600 1.000 82.46871 71 THR A N 1
ATOM 604 C CA . THR A 1 92 ? 0.16400 58.40300 -15.37900 1.000 84.39011 71 THR A CA 1
ATOM 605 C C . THR A 1 92 ? 0.24200 58.79600 -16.84800 1.000 85.52907 71 THR A C 1
ATOM 606 O O . THR A 1 92 ? -0.78000 59.14100 -17.45100 1.000 90.23785 71 THR A O 1
ATOM 610 N N . GLY A 1 93 ? 1.43100 58.75100 -17.43600 1.000 79.43790 72 GLY A N 1
ATOM 611 C CA . GLY A 1 93 ? 1.61600 59.09200 -18.82600 1.000 76.66395 72 GLY A CA 1
ATOM 612 C C . GLY A 1 93 ? 2.14700 60.48100 -19.09600 1.000 82.04184 72 GLY A C 1
ATOM 613 O O . GLY A 1 93 ? 1.82900 61.05000 -20.14700 1.000 84.32771 72 GLY A O 1
ATOM 614 N N . ASN A 1 94 ? 2.94500 61.04800 -18.18800 1.000 78.82611 73 ASN A N 1
ATOM 615 C CA . ASN A 1 94 ? 3.52400 62.38000 -18.34400 1.000 74.77412 73 ASN A CA 1
ATOM 616 C C . ASN A 1 94 ? 5.04100 62.24900 -18.27600 1.000 76.21287 73 ASN A C 1
ATOM 617 O O . ASN A 1 94 ? 5.64400 62.42900 -17.20600 1.000 78.45313 73 ASN A O 1
ATOM 622 N N . PRO A 1 95 ? 5.69600 61.93200 -19.39800 1.000 76.07485 74 PRO A N 1
ATOM 623 C CA . PRO A 1 95 ? 7.16400 61.83300 -19.38400 1.000 75.60143 74 PRO A CA 1
ATOM 624 C C . PRO A 1 95 ? 7.86000 63.15600 -19.11400 1.000 74.00014 74 PRO A C 1
ATOM 625 O O . PRO A 1 95 ? 9.00300 63.14600 -18.63900 1.000 77.74564 74 PRO A O 1
ATOM 629 N N . ASP A 1 96 ? 7.21400 64.29000 -19.39500 1.000 68.55275 75 ASP A N 1
ATOM 630 C CA . ASP A 1 96 ? 7.86200 65.57900 -19.18400 1.000 72.58769 75 ASP A CA 1
ATOM 631 C C . ASP A 1 96 ? 7.94300 65.93600 -17.70500 1.000 71.68070 75 ASP A C 1
ATOM 632 O O . ASP A 1 96 ? 8.83000 66.69700 -17.30000 1.000 64.25681 75 ASP A O 1
ATOM 637 N N . ALA A 1 97 ? 7.03400 65.40100 -16.88700 1.000 72.07510 76 ALA A N 1
ATOM 638 C CA . ALA A 1 97 ? 7.03200 65.71500 -15.46400 1.000 69.68813 76 ALA A CA 1
ATOM 639 C C . ALA A 1 97 ? 8.14500 64.99600 -14.71300 1.000 69.02598 76 ALA A C 1
ATOM 640 O O . ALA A 1 97 ? 8.61800 65.49600 -13.68700 1.000 67.61779 76 ALA A O 1
ATOM 642 N N . ALA A 1 98 ? 8.57500 63.83500 -15.20300 1.000 63.37533 77 ALA A N 1
ATOM 643 C CA . ALA A 1 98 ? 9.60600 63.04800 -14.54100 1.000 57.01952 77 ALA A CA 1
ATOM 644 C C . ALA A 1 98 ? 11.01700 63.42300 -14.97100 1.000 53.48527 77 ALA A C 1
ATOM 645 O O . ALA A 1 98 ? 11.97700 62.85400 -14.44200 1.000 53.24203 77 ALA A O 1
ATOM 647 N N . VAL A 1 99 ? 11.16900 64.35600 -15.91400 1.000 54.89476 78 VAL A N 1
ATOM 648 C CA . VAL A 1 99 ? 12.50500 64.74300 -16.36100 1.000 49.80647 78 VAL A CA 1
ATOM 649 C C . VAL A 1 99 ? 13.28700 65.37600 -15.21700 1.000 45.35175 78 VAL A C 1
ATOM 650 O O . VAL A 1 99 ? 14.48200 65.11200 -15.04100 1.000 47.71495 78 VAL A O 1
ATOM 654 N N . GLY A 1 100 ? 12.62400 66.21200 -14.41400 1.000 52.57010 79 GLY A N 1
ATOM 655 C CA . GLY A 1 100 ? 13.27900 66.77700 -13.24800 1.000 50.71504 79 GLY A CA 1
ATOM 656 C C . GLY A 1 100 ? 13.64500 65.73500 -12.21100 1.000 44.02419 79 GLY A C 1
ATOM 657 O O . GLY A 1 100 ? 14.67800 65.85500 -11.54600 1.000 41.50581 79 GLY A O 1
ATOM 658 N N . ALA A 1 101 ? 12.81400 64.70100 -12.05700 1.000 47.04691 80 ALA A N 1
ATOM 659 C CA . ALA A 1 101 ? 13.13300 63.63900 -11.11000 1.000 42.09700 80 ALA A CA 1
ATOM 660 C C . ALA A 1 101 ? 14.29500 62.79000 -11.60700 1.000 42.78642 80 ALA A C 1
ATOM 661 O O . ALA A 1 101 ? 15.12800 62.34500 -10.81100 1.000 51.21891 80 ALA A O 1
ATOM 663 N N . VAL A 1 102 ? 14.36500 62.55300 -12.91900 1.000 40.81697 81 VAL A N 1
ATOM 664 C CA . VAL A 1 102 ? 15.46700 61.77600 -13.47700 1.000 33.00125 81 VAL A CA 1
ATOM 665 C C . VAL A 1 102 ? 16.78500 62.52300 -13.31100 1.000 32.68582 81 VAL A C 1
ATOM 666 O O . VAL A 1 102 ? 17.83200 61.91500 -13.05400 1.000 33.45328 81 VAL A O 1
ATOM 670 N N . VAL A 1 103 ? 16.75800 63.85100 -13.44300 1.000 34.37513 82 VAL A N 1
ATOM 671 C CA . VAL A 1 103 ? 17.95900 64.64200 -13.18700 1.000 30.19848 82 VAL A CA 1
ATOM 672 C C . VAL A 1 103 ? 18.36300 64.53000 -11.72300 1.000 33.19516 82 VAL A C 1
ATOM 673 O O . VAL A 1 103 ? 19.54800 64.38500 -11.39900 1.000 34.89921 82 VAL A O 1
ATOM 677 N N . GLU A 1 104 ? 17.38700 64.59200 -10.81500 1.000 37.36738 83 GLU A N 1
ATOM 678 C CA . GLU A 1 104 ? 17.68300 64.37200 -9.40400 1.000 36.92013 83 GLU A CA 1
ATOM 679 C C . GLU A 1 104 ? 18.04600 62.91700 -9.13400 1.000 35.01032 83 GLU A C 1
ATOM 680 O O . GLU A 1 104 ? 18.80800 62.63000 -8.20300 1.000 37.39081 83 GLU A O 1
ATOM 686 N N . LEU A 1 105 ? 17.52000 61.99200 -9.94100 1.000 32.42018 84 LEU A N 1
ATOM 687 C CA . LEU A 1 105 ? 17.82300 60.57600 -9.75900 1.000 25.24422 84 LEU A CA 1
ATOM 688 C C . LEU A 1 105 ? 19.31500 60.31100 -9.92600 1.000 26.85795 84 LEU A C 1
ATOM 689 O O . LEU A 1 105 ? 19.94300 59.67000 -9.07500 1.000 31.66604 84 LEU A O 1
ATOM 694 N N . ILE A 1 106 ? 19.90000 60.80300 -11.02100 1.000 25.95683 85 ILE A N 1
ATOM 695 C CA . ILE A 1 106 ? 21.33300 60.63300 -11.24200 1.000 19.82511 85 ILE A CA 1
ATOM 696 C C . ILE A 1 106 ? 22.13500 61.43200 -10.22200 1.000 19.32889 85 ILE A C 1
ATOM 697 O O . ILE A 1 106 ? 23.26000 61.05500 -9.87200 1.000 21.54095 85 ILE A O 1
ATOM 702 N N . GLY A 1 107 ? 21.57300 62.53300 -9.71900 1.000 21.21680 86 GLY A N 1
ATOM 703 C CA . GLY A 1 107 ? 22.29100 63.33600 -8.74100 1.000 23.16021 86 GLY A CA 1
ATOM 704 C C . GLY A 1 107 ? 22.54200 62.58900 -7.44600 1.000 25.69979 86 GLY A C 1
ATOM 705 O O . GLY A 1 107 ? 23.65100 62.60900 -6.90700 1.000 24.32232 86 GLY A O 1
ATOM 706 N N . ASN A 1 108 ? 21.51300 61.91800 -6.92800 1.000 26.84649 87 ASN A N 1
ATOM 707 C CA . ASN A 1 108 ? 21.68800 61.13400 -5.71200 1.000 26.65252 87 ASN A CA 1
ATOM 708 C C . ASN A 1 108 ? 22.43300 59.83300 -5.97700 1.000 26.70478 87 ASN A C 1
ATOM 709 O O . ASN A 1 108 ? 23.10500 59.31800 -5.07700 1.000 35.06997 87 ASN A O 1
ATOM 714 N N . VAL A 1 109 ? 22.32900 59.28800 -7.19100 1.000 21.83257 88 VAL A N 1
ATOM 715 C CA . VAL A 1 109 ? 23.14800 58.13500 -7.55400 1.000 16.54744 88 VAL A CA 1
ATOM 716 C C . VAL A 1 109 ? 24.62400 58.50800 -7.52100 1.000 19.37752 88 VAL A C 1
ATOM 717 O O . VAL A 1 109 ? 25.46900 57.72800 -7.06700 1.000 27.78087 88 VAL A O 1
ATOM 721 N N . HIS A 1 110 ? 24.95400 59.71500 -7.98300 1.000 15.26196 89 HIS A N 1
ATOM 722 C CA . HIS A 1 110 ? 26.34200 60.16200 -7.94700 1.000 11.45112 89 HIS A CA 1
ATOM 723 C C . HIS A 1 110 ? 26.82200 60.37200 -6.51700 1.000 18.08925 89 HIS A C 1
ATOM 724 O O . HIS A 1 110 ? 27.94300 59.98200 -6.17300 1.000 24.16011 89 HIS A O 1
ATOM 731 N N . GLU A 1 111 ? 25.99300 60.98900 -5.67000 1.000 20.21830 90 GLU A N 1
ATOM 732 C CA . GLU A 1 111 ? 26.40500 61.24700 -4.29300 1.000 18.06644 90 GLU A CA 1
ATOM 733 C C . GLU A 1 111 ? 26.67700 59.94900 -3.54400 1.000 17.96159 90 GLU A C 1
ATOM 734 O O . GLU A 1 111 ? 27.62800 59.86400 -2.75800 1.000 20.67583 90 GLU A O 1
ATOM 740 N N . ILE A 1 112 ? 25.85500 58.92600 -3.77800 1.000 19.55246 91 ILE A N 1
ATOM 741 C CA . ILE A 1 112 ? 26.03600 57.65300 -3.08800 1.000 18.12868 91 ILE A CA 1
ATOM 742 C C . ILE A 1 112 ? 27.28400 56.94300 -3.59900 1.000 18.44779 91 ILE A C 1
ATOM 743 O O . ILE A 1 112 ? 28.10800 56.46000 -2.81400 1.000 27.11496 91 ILE A O 1
ATOM 748 N N . MET A 1 113 ? 27.44300 56.87000 -4.92200 1.000 15.30943 92 MET A N 1
ATOM 749 C CA . MET A 1 113 ? 28.61400 56.20400 -5.48400 1.000 15.60837 92 MET A CA 1
ATOM 750 C C . MET A 1 113 ? 29.90100 56.93500 -5.12600 1.000 18.06110 92 MET A C 1
ATOM 751 O O . MET A 1 113 ? 30.93600 56.29600 -4.90700 1.000 20.50006 92 MET A O 1
ATOM 756 N N . SER A 1 114 ? 29.85600 58.26600 -5.05000 1.000 19.70181 93 SER A N 1
ATOM 757 C CA . SER A 1 114 ? 31.06400 59.02600 -4.75500 1.000 17.58970 93 SER A CA 1
ATOM 758 C C . SER A 1 114 ? 31.47600 58.89200 -3.29500 1.000 21.55257 93 SER A C 1
ATOM 759 O O . SER A 1 114 ? 32.67300 58.90800 -2.98800 1.000 26.91998 93 SER A O 1
ATOM 762 N N . THR A 1 115 ? 30.51100 58.75900 -2.38300 1.000 22.26136 94 THR A N 1
ATOM 763 C CA . THR A 1 115 ? 30.85000 58.68400 -0.96500 1.000 24.60456 94 THR A CA 1
ATOM 764 C C . THR A 1 115 ? 31.45400 57.33100 -0.61300 1.000 23.81322 94 THR A C 1
ATOM 765 O O . THR A 1 115 ? 32.50600 57.26100 0.03400 1.000 27.50027 94 THR A O 1
ATOM 769 N N . PHE A 1 116 ? 30.80000 56.24200 -1.02500 1.000 18.04169 95 PHE A N 1
ATOM 770 C CA . PHE A 1 116 ? 31.34000 54.91500 -0.74500 1.000 16.51078 95 PHE A CA 1
ATOM 771 C C . PHE A 1 116 ? 32.67400 54.69400 -1.44400 1.000 23.45744 95 PHE A C 1
ATOM 772 O O . PHE A 1 116 ? 33.48900 53.88700 -0.98200 1.000 30.24185 95 PHE A O 1
ATOM 780 N N . HIS A 1 117 ? 32.91700 55.39500 -2.55400 1.000 21.32478 96 HIS A N 1
ATOM 781 C CA . HIS A 1 117 ? 34.21800 55.30500 -3.20900 1.000 20.64785 96 HIS A CA 1
ATOM 782 C C . HIS A 1 117 ? 35.31100 55.95500 -2.37300 1.000 19.93397 96 HIS A C 1
ATOM 783 O O . HIS A 1 117 ? 36.46600 55.51600 -2.41400 1.000 29.79975 96 HIS A O 1
ATOM 790 N N . GLU A 1 118 ? 34.97300 57.00000 -1.61700 1.000 18.48454 97 GLU A N 1
ATOM 791 C CA . GLU A 1 118 ? 35.95800 57.61600 -0.73500 1.000 28.20228 97 GLU A CA 1
ATOM 792 C C . GLU A 1 118 ? 36.21100 56.75500 0.49400 1.000 33.42610 97 GLU A C 1
ATOM 793 O O . GLU A 1 118 ? 37.34300 56.68600 0.98800 1.000 40.67905 97 GLU A O 1
ATOM 799 N N . LEU A 1 119 ? 35.16900 56.08700 0.99800 1.000 29.60175 98 LEU A N 1
ATOM 800 C CA . LEU A 1 119 ? 35.34000 55.20200 2.14500 1.000 25.56794 98 LEU A CA 1
ATOM 801 C C . LEU A 1 119 ? 36.25900 54.03200 1.80800 1.000 29.20510 98 LEU A C 1
ATOM 802 O O . LEU A 1 119 ? 37.14900 53.68500 2.59400 1.000 36.63717 98 LEU A O 1
ATOM 807 N N . PHE A 1 120 ? 36.06400 53.41700 0.64500 1.000 20.00646 99 PHE A N 1
ATOM 808 C CA . PHE A 1 120 ? 36.93900 52.34000 0.19700 1.000 18.76986 99 PHE A CA 1
ATOM 809 C C . PHE A 1 120 ? 38.17400 52.89600 -0.50600 1.000 21.43594 99 PHE A C 1
ATOM 810 O O . PHE A 1 120 ? 38.88500 53.74200 0.04100 1.000 24.25709 99 PHE A O 1
ATOM 818 N N . MET B 1 21 ? 20.02700 44.63700 -14.51700 1.000 47.93395 0 MET B N 1
ATOM 819 C CA . MET B 1 21 ? 20.50900 43.26900 -14.36500 1.000 62.97468 0 MET B CA 1
ATOM 820 C C . MET B 1 21 ? 21.96800 43.16600 -14.80900 1.000 67.48416 0 MET B C 1
ATOM 821 O O . MET B 1 21 ? 22.56000 42.08600 -14.80400 1.000 69.30995 0 MET B O 1
ATOM 826 N N . SER B 1 22 ? 22.54600 44.31100 -15.19300 1.000 61.55241 1 SER B N 1
ATOM 827 C CA . SER B 1 22 ? 23.91400 44.49300 -15.64700 1.000 46.45847 1 SER B CA 1
ATOM 828 C C . SER B 1 22 ? 24.76600 45.10300 -14.53700 1.000 39.40091 1 SER B C 1
ATOM 829 O O . SER B 1 22 ? 24.23900 45.77800 -13.64600 1.000 39.72295 1 SER B O 1
ATOM 832 N N . PRO B 1 23 ? 26.07900 44.86300 -14.54200 1.000 37.32914 2 PRO B N 1
ATOM 833 C CA . PRO B 1 23 ? 26.94400 45.49500 -13.53700 1.000 32.43038 2 PRO B CA 1
ATOM 834 C C . PRO B 1 23 ? 26.82800 47.01300 -13.57100 1.000 31.99351 2 PRO B C 1
ATOM 835 O O . PRO B 1 23 ? 26.65500 47.61800 -14.63100 1.000 39.36629 2 PRO B O 1
ATOM 839 N N . ILE B 1 24 ? 26.92500 47.62600 -12.38800 1.000 26.15530 3 ILE B N 1
ATOM 840 C CA . ILE B 1 24 ? 26.71900 49.06800 -12.27100 1.000 19.44585 3 ILE B CA 1
ATOM 841 C C . ILE B 1 24 ? 27.76400 49.82900 -13.07800 1.000 20.80170 3 ILE B C 1
ATOM 842 O O . ILE B 1 24 ? 27.47000 50.87100 -13.67600 1.000 32.91005 3 ILE B O 1
ATOM 847 N N . ALA B 1 25 ? 28.99500 49.31600 -13.12300 1.000 22.18647 4 ALA B N 1
ATOM 848 C CA . ALA B 1 25 ? 30.02600 49.96400 -13.92800 1.000 28.19243 4 ALA B CA 1
ATOM 849 C C . ALA B 1 25 ? 29.68700 49.89800 -15.41200 1.000 32.99104 4 ALA B C 1
ATOM 850 O O . ALA B 1 25 ? 29.97900 50.83300 -16.16600 1.000 33.05072 4 ALA B O 1
ATOM 852 N N . ARG B 1 26 ? 29.06900 48.79800 -15.84800 1.000 33.15956 5 ARG B N 1
ATOM 853 C CA . ARG B 1 26 ? 28.65700 48.69000 -17.24400 1.000 39.98357 5 ARG B CA 1
ATOM 854 C C . ARG B 1 26 ? 27.44300 49.56600 -17.52600 1.000 35.36360 5 ARG B C 1
ATOM 855 O O . ARG B 1 26 ? 27.32600 50.14300 -18.61300 1.000 34.94647 5 ARG B O 1
ATOM 863 N N . GLN B 1 27 ? 26.53100 49.67900 -16.55700 1.000 28.00590 6 GLN B N 1
ATOM 864 C CA . GLN B 1 27 ? 25.35500 50.52200 -16.74100 1.000 24.48365 6 GLN B CA 1
ATOM 865 C C . GLN B 1 27 ? 25.72800 51.99700 -16.81900 1.000 26.91321 6 GLN B C 1
ATOM 866 O O . GLN B 1 27 ? 25.09300 52.75600 -17.55900 1.000 35.06476 6 GLN B O 1
ATOM 872 N N . ALA B 1 28 ? 26.74800 52.42000 -16.06800 1.000 23.60820 7 ALA B N 1
ATOM 873 C CA . ALA B 1 28 ? 27.19400 53.80700 -16.14600 1.000 20.97930 7 ALA B CA 1
ATOM 874 C C . ALA B 1 28 ? 27.87900 54.09900 -17.47400 1.000 21.46351 7 ALA B C 1
ATOM 875 O O . ALA B 1 28 ? 27.78100 55.21800 -17.98800 1.000 26.90668 7 ALA B O 1
ATOM 877 N N . LEU B 1 29 ? 28.58400 53.11600 -18.04000 1.000 21.51575 8 LEU B N 1
ATOM 878 C CA . LEU B 1 29 ? 29.16900 53.30800 -19.36100 1.000 23.90763 8 LEU B CA 1
ATOM 879 C C . LEU B 1 29 ? 28.09800 53.35600 -20.44000 1.000 26.44583 8 LEU B C 1
ATOM 880 O O . LEU B 1 29 ? 28.25300 54.07200 -21.43500 1.000 29.95076 8 LEU B O 1
ATOM 885 N N . ASP B 1 30 ? 27.00900 52.60800 -20.26000 1.000 29.93166 9 ASP B N 1
ATOM 886 C CA . ASP B 1 30 ? 25.93300 52.60800 -21.24400 1.000 30.06282 9 ASP B CA 1
ATOM 887 C C . ASP B 1 30 ? 25.17100 53.92700 -21.22500 1.000 27.15128 9 ASP B C 1
ATOM 888 O O . ASP B 1 30 ? 24.93100 54.53100 -22.27700 1.000 29.17265 9 ASP B O 1
ATOM 893 N N . ILE B 1 31 ? 24.78300 54.39100 -20.03500 1.000 22.14745 10 ILE B N 1
ATOM 894 C CA . ILE B 1 31 ? 24.01900 55.62800 -19.94000 1.000 19.19951 10 ILE B CA 1
ATOM 895 C C . ILE B 1 31 ? 24.85000 56.83200 -20.36300 1.000 22.16859 10 ILE B C 1
ATOM 896 O O . ILE B 1 31 ? 24.28800 57.86000 -20.75500 1.000 30.50163 10 ILE B O 1
ATOM 901 N N . ALA B 1 32 ? 26.17900 56.73200 -20.30800 1.000 17.91375 11 ALA B N 1
ATOM 902 C CA . ALA B 1 32 ? 27.01600 57.83100 -20.76900 1.000 15.30217 11 ALA B CA 1
ATOM 903 C C . ALA B 1 32 ? 27.14700 57.84600 -22.28400 1.000 22.13811 11 ALA B C 1
ATOM 904 O O . ALA B 1 32 ? 27.28600 58.92100 -22.87700 1.000 25.09613 11 ALA B O 1
ATOM 906 N N . LYS B 1 33 ? 27.10700 56.67500 -22.92500 1.000 22.83649 12 LYS B N 1
ATOM 907 C CA . LYS B 1 33 ? 27.16900 56.63200 -24.38300 1.000 23.14537 12 LYS B CA 1
ATOM 908 C C . LYS B 1 33 ? 25.89000 57.17800 -25.00200 1.000 25.46667 12 LYS B C 1
ATOM 909 O O . LYS B 1 33 ? 25.93800 57.90300 -26.00200 1.000 27.28375 12 LYS B O 1
ATOM 915 N N . SER B 1 34 ? 24.73600 56.84200 -24.42100 1.000 21.33025 13 SER B N 1
ATOM 916 C CA . SER B 1 34 ? 23.47100 57.32800 -24.95900 1.000 20.53984 13 SER B CA 1
ATOM 917 C C . SER B 1 34 ? 23.30400 58.82200 -24.71500 1.000 24.63058 13 SER B C 1
ATOM 918 O O . SER B 1 34 ? 22.86000 59.55600 -25.60600 1.000 33.60200 13 SER B O 1
ATOM 921 N N . VAL B 1 35 ? 23.65100 59.29200 -23.51400 1.000 21.31653 14 VAL B N 1
ATOM 922 C CA . VAL B 1 35 ? 23.56900 60.72100 -23.22700 1.000 15.98560 14 VAL B CA 1
ATOM 923 C C . VAL B 1 35 ? 24.53200 61.49700 -24.11600 1.000 15.18721 14 VAL B C 1
ATOM 924 O O . VAL B 1 35 ? 24.22500 62.60400 -24.57300 1.000 23.32178 14 VAL B O 1
ATOM 928 N N . LEU B 1 36 ? 25.70500 60.92100 -24.39300 1.000 16.24157 15 LEU B N 1
ATOM 929 C CA . LEU B 1 36 ? 26.65700 61.59300 -25.27000 1.000 20.39038 15 LEU B CA 1
ATOM 930 C C . LEU B 1 36 ? 26.14100 61.67900 -26.70000 1.000 24.32663 15 LEU B C 1
ATOM 931 O O . LEU B 1 36 ? 26.43200 62.65200 -27.40300 1.000 23.65797 15 LEU B O 1
ATOM 936 N N . GLU B 1 37 ? 25.37800 60.67900 -27.15000 1.000 25.74110 16 GLU B N 1
ATOM 937 C CA . GLU B 1 37 ? 24.81400 60.73100 -28.49500 1.000 29.41558 16 GLU B CA 1
ATOM 938 C C . GLU B 1 37 ? 23.72800 61.79500 -28.59400 1.000 27.73046 16 GLU B C 1
ATOM 939 O O . GLU B 1 37 ? 23.73400 62.61900 -29.51600 1.000 31.16060 16 GLU B O 1
ATOM 945 N N . HIS B 1 38 ? 22.78600 61.79200 -27.64800 1.000 22.20165 17 HIS B N 1
ATOM 946 C CA . HIS B 1 38 ? 21.67900 62.74100 -27.70300 1.000 27.62816 17 HIS B CA 1
ATOM 947 C C . HIS B 1 38 ? 22.16600 64.17300 -27.51900 1.000 26.92776 17 HIS B C 1
ATOM 948 O O . HIS B 1 38 ? 21.72800 65.07900 -28.23600 1.000 35.50733 17 HIS B O 1
ATOM 955 N N . SER B 1 39 ? 23.07500 64.39600 -26.56800 1.000 26.86259 18 SER B N 1
ATOM 956 C CA . SER B 1 39 ? 23.56000 65.74800 -26.31500 1.000 23.64597 18 SER B CA 1
ATOM 957 C C . SER B 1 39 ? 24.43400 66.25700 -27.45400 1.000 18.84041 18 SER B C 1
ATOM 958 O O . SER B 1 39 ? 24.49300 67.46800 -27.69200 1.000 24.92836 18 SER B O 1
ATOM 961 N N . LYS B 1 40 ? 25.11900 65.35900 -28.16300 1.000 19.00306 19 LYS B N 1
ATOM 962 C CA . LYS B 1 40 ? 25.91700 65.78900 -29.30500 1.000 21.24976 19 LYS B CA 1
ATOM 963 C C . LYS B 1 40 ? 25.03300 66.10900 -30.50200 1.000 24.67588 19 LYS B C 1
ATOM 964 O O . LYS B 1 40 ? 25.26600 67.10100 -31.20100 1.000 27.37021 19 LYS B O 1
ATOM 970 N N . GLY B 1 41 ? 24.01500 65.28100 -30.75000 1.000 27.74529 20 GLY B N 1
ATOM 971 C CA . GLY B 1 41 ? 23.06500 65.59000 -31.80200 1.000 27.01720 20 GLY B CA 1
ATOM 972 C C . GLY B 1 41 ? 22.23500 66.82000 -31.50300 1.000 23.48470 20 GLY B C 1
ATOM 973 O O . GLY B 1 41 ? 21.88900 67.57600 -32.41600 1.000 29.39157 20 GLY B O 1
ATOM 974 N N . MET B 1 42 ? 21.90600 67.04100 -30.22800 1.000 19.40471 21 MET B N 1
ATOM 975 C CA . MET B 1 42 ? 21.18500 68.25000 -29.84600 1.000 16.34909 21 MET B CA 1
ATOM 976 C C . MET B 1 42 ? 22.02600 69.49300 -30.10300 1.000 16.97836 21 MET B C 1
ATOM 977 O O . MET B 1 42 ? 21.50300 70.52600 -30.53500 1.000 22.65474 21 MET B O 1
ATOM 982 N N . PHE B 1 43 ? 23.33300 69.41200 -29.84600 1.000 19.41803 22 PHE B N 1
ATOM 983 C CA . PHE B 1 43 ? 24.20300 70.55700 -30.09200 1.000 20.98783 22 PHE B CA 1
ATOM 984 C C . PHE B 1 43 ? 24.40400 70.78600 -31.58500 1.000 23.98028 22 PHE B C 1
ATOM 985 O O . PHE B 1 43 ? 24.45200 71.93400 -32.04000 1.000 28.67069 22 PHE B O 1
ATOM 993 N N . ASP B 1 44 ? 24.53500 69.70700 -32.36200 1.000 23.78856 23 ASP B N 1
ATOM 994 C CA . ASP B 1 44 ? 24.63500 69.85400 -33.81000 1.000 23.74535 23 ASP B CA 1
ATOM 995 C C . ASP B 1 44 ? 23.36400 70.45600 -34.39200 1.000 30.40024 23 ASP B C 1
ATOM 996 O O . ASP B 1 44 ? 23.42000 71.17600 -35.39600 1.000 30.38302 23 ASP B O 1
ATOM 1001 N N . TYR B 1 45 ? 22.21600 70.17600 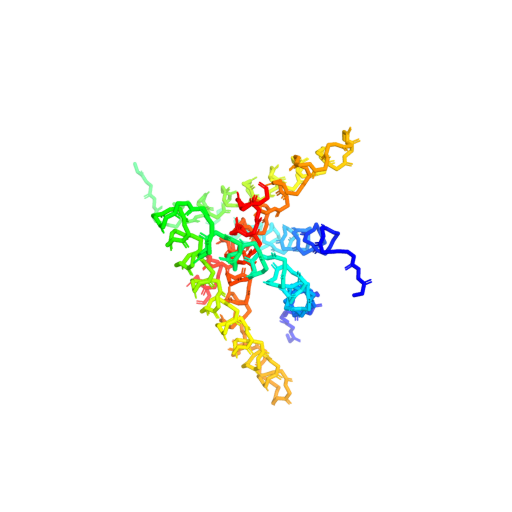-33.77400 1.000 26.87073 24 TYR B N 1
ATOM 1002 C CA . TYR B 1 45 ? 20.95900 70.77000 -34.21700 1.000 20.35892 24 TYR B CA 1
ATOM 1003 C C . TYR B 1 45 ? 20.92000 72.26200 -33.91000 1.000 21.47365 24 TYR B C 1
ATOM 1004 O O . TYR B 1 45 ? 20.58200 73.07600 -34.77600 1.000 30.51644 24 TYR B O 1
ATOM 1013 N N . TRP B 1 46 ? 21.26900 72.63900 -32.67800 1.000 19.26804 25 TRP B N 1
ATOM 1014 C CA . TRP B 1 46 ? 21.26200 74.04900 -32.30200 1.000 15.27650 25 TRP B CA 1
ATOM 1015 C C . TRP B 1 46 ? 22.27800 74.84700 -33.10900 1.000 19.18629 25 TRP B C 1
ATOM 1016 O O . TRP B 1 46 ? 21.99600 75.97300 -33.53500 1.000 28.47000 25 TRP B O 1
ATOM 1027 N N . GLU B 1 47 ? 23.46800 74.28400 -33.32600 1.000 22.72744 26 GLU B N 1
ATOM 1028 C CA . GLU B 1 47 ? 24.50900 75.02700 -34.02500 1.000 32.99611 26 GLU B CA 1
ATOM 1029 C C . GLU B 1 47 ? 24.19300 75.18100 -35.50700 1.000 34.12867 26 GLU B C 1
ATOM 1030 O O . GLU B 1 47 ? 24.55300 76.19600 -36.11300 1.000 38.18997 26 GLU B O 1
ATOM 1036 N N . GLY B 1 48 ? 23.52300 74.19400 -36.10600 1.000 29.79409 27 GLY B N 1
ATOM 1037 C CA . GLY B 1 48 ? 23.14200 74.30000 -37.50300 1.000 30.45479 27 GLY B CA 1
ATOM 1038 C C . GLY B 1 48 ? 22.04800 75.31200 -37.76800 1.000 33.32263 27 GLY B C 1
ATOM 1039 O O . GLY B 1 48 ? 21.85900 75.72000 -38.91800 1.000 34.78180 27 GLY B O 1
ATOM 1040 N N . MET B 1 49 ? 21.32300 75.72500 -36.72900 1.000 26.93590 28 MET B N 1
ATOM 1041 C CA . MET B 1 49 ? 20.26400 76.71900 -36.85200 1.000 21.36322 28 MET B CA 1
ATOM 1042 C C . MET B 1 49 ? 20.73200 78.11800 -36.47000 1.000 24.49287 28 MET B C 1
ATOM 1043 O O . MET B 1 49 ? 20.47900 79.07800 -37.20200 1.000 28.49100 28 MET B O 1
ATOM 1048 N N . LEU B 1 50 ? 21.42100 78.24900 -35.33900 1.000 23.13981 29 LEU B N 1
ATOM 1049 C CA . LEU B 1 50 ? 21.79200 79.54900 -34.79900 1.000 23.14817 29 LEU B CA 1
ATOM 1050 C C . LEU B 1 50 ? 23.16400 80.02900 -35.25400 1.000 30.09402 29 LEU B C 1
ATOM 1051 O O . LEU B 1 50 ? 23.50200 81.19400 -35.01800 1.000 31.52474 29 LEU B O 1
ATOM 1056 N N . GLU B 1 51 ? 23.96000 79.17400 -35.88900 1.000 29.52866 30 GLU B N 1
ATOM 1057 C CA . GLU B 1 51 ? 25.28700 79.57400 -36.34800 1.000 29.19040 30 GLU B CA 1
ATOM 1058 C C . GLU B 1 51 ? 25.45300 79.33800 -37.84500 1.000 36.43374 30 GLU B C 1
ATOM 1059 O O . GLU B 1 51 ? 26.38200 79.85800 -38.46400 1.000 44.45717 30 GLU B O 1
ATOM 1065 N N . GLN B 1 61 ? 34.54800 89.69700 -25.26900 1.000 76.64037 40 GLN B N 1
ATOM 1066 C CA . GLN B 1 61 ? 33.27000 89.03600 -25.03500 1.000 86.76877 40 GLN B CA 1
ATOM 1067 C C . GLN B 1 61 ? 32.48000 88.90100 -26.33300 1.000 88.73135 40 GLN B C 1
ATOM 1068 O O . GLN B 1 61 ? 32.81800 89.51800 -27.34300 1.000 84.44996 40 GLN B O 1
ATOM 1074 N N . ALA B 1 62 ? 31.42700 88.08900 -26.29900 1.000 80.31409 41 ALA B N 1
ATOM 1075 C CA . ALA B 1 62 ? 30.58500 87.85300 -27.46500 1.000 71.81626 41 ALA B CA 1
ATOM 1076 C C . ALA B 1 62 ? 29.13100 87.82600 -27.00600 1.000 65.27572 41 ALA B C 1
ATOM 1077 O O . ALA B 1 62 ? 28.81400 88.15600 -25.85900 1.000 64.56979 41 ALA B O 1
ATOM 1079 N N . ASN B 1 63 ? 28.24100 87.43100 -27.91200 1.000 58.05654 42 ASN B N 1
ATOM 1080 C CA . ASN B 1 63 ? 26.82600 87.34400 -27.58600 1.000 52.86278 42 ASN B CA 1
ATOM 1081 C C . ASN B 1 63 ? 26.56600 86.21100 -26.59900 1.000 45.39974 42 ASN B C 1
ATOM 1082 O O . ASN B 1 63 ? 27.29000 85.21300 -26.55600 1.000 45.13422 42 ASN B O 1
ATOM 1087 N N . LYS B 1 64 ? 25.51000 86.37800 -25.79800 1.000 41.03164 43 LYS B N 1
ATOM 1088 C CA . LYS B 1 64 ? 25.15900 85.37600 -24.79800 1.000 36.54859 43 LYS B CA 1
ATOM 1089 C C . LYS B 1 64 ? 24.76200 84.04600 -25.42100 1.000 36.11850 43 LYS B C 1
ATOM 1090 O O . LYS B 1 64 ? 24.87700 83.00900 -24.76000 1.000 35.12288 43 LYS B O 1
ATOM 1096 N N . LEU B 1 65 ? 24.29300 84.04800 -26.67100 1.000 41.88424 44 LEU B N 1
ATOM 1097 C CA . LEU B 1 65 ? 23.98200 82.78800 -27.33600 1.000 36.68877 44 LEU B CA 1
ATOM 1098 C C . LEU B 1 65 ? 25.25300 82.00100 -27.63100 1.000 36.20342 44 LEU B C 1
ATOM 1099 O O . LEU B 1 65 ? 25.28300 80.77600 -27.46800 1.000 33.60661 44 LEU B O 1
ATOM 1104 N N . ARG B 1 66 ? 26.31300 82.69100 -28.05900 1.000 39.10100 45 ARG B N 1
ATOM 1105 C CA . ARG B 1 66 ? 27.58300 82.01700 -28.31000 1.000 39.13747 45 ARG B CA 1
ATOM 1106 C C . ARG B 1 66 ? 28.17200 81.45300 -27.02200 1.000 32.62280 45 ARG B C 1
ATOM 1107 O O . ARG B 1 66 ? 28.74100 80.35600 -27.02300 1.000 29.43113 45 ARG B O 1
ATOM 1115 N N . GLN B 1 67 ? 28.04200 82.18900 -25.91400 1.000 34.86351 46 GLN B N 1
ATOM 1116 C CA . GLN B 1 67 ? 28.56300 81.71200 -24.63600 1.000 32.21590 46 GLN B CA 1
ATOM 1117 C C . GLN B 1 67 ? 27.85800 80.43600 -24.20000 1.000 29.93389 46 GLN B C 1
ATOM 1118 O O . GLN B 1 67 ? 28.50300 79.46300 -23.79200 1.000 33.39599 46 GLN B O 1
ATOM 1124 N N . THR B 1 68 ? 26.52500 80.42400 -24.27600 1.000 28.05670 47 THR B N 1
ATOM 1125 C CA . THR B 1 68 ? 25.77500 79.23200 -23.90100 1.000 20.19174 47 THR B CA 1
ATOM 1126 C C . THR B 1 68 ? 26.08700 78.06000 -24.82400 1.000 19.57281 47 THR B C 1
ATOM 1127 O O . THR B 1 68 ? 26.08400 76.90600 -24.38300 1.000 20.02036 47 THR B O 1
ATOM 1131 N N . LEU B 1 69 ? 26.37600 78.33300 -26.09700 1.000 21.20500 48 LEU B N 1
ATOM 1132 C CA . LEU B 1 69 ? 26.65200 77.25400 -27.04000 1.000 22.61881 48 LEU B CA 1
ATOM 1133 C C . LEU B 1 69 ? 27.95800 76.54500 -26.70200 1.000 27.39639 48 LEU B C 1
ATOM 1134 O O . LEU B 1 69 ? 27.98300 75.32200 -26.51600 1.000 32.55132 48 LEU B O 1
ATOM 1139 N N . ASN B 1 70 ? 29.06000 77.29400 -26.61800 1.000 30.20168 49 ASN B N 1
ATOM 1140 C CA . ASN B 1 70 ? 30.33700 76.66400 -26.30200 1.000 33.40596 49 ASN B CA 1
ATOM 1141 C C . ASN B 1 70 ? 30.36700 76.11400 -24.88200 1.000 24.21470 49 ASN B C 1
ATOM 1142 O O . ASN B 1 70 ? 31.14100 75.19100 -24.60500 1.000 23.42077 49 ASN B O 1
ATOM 1147 N N . ARG B 1 71 ? 29.53900 76.64900 -23.98000 1.000 19.30046 50 ARG B N 1
ATOM 1148 C CA . ARG B 1 71 ? 29.39900 76.04200 -22.66100 1.000 15.60893 50 ARG B CA 1
ATOM 1149 C C . ARG B 1 71 ? 28.80900 74.64200 -22.76700 1.000 17.24215 50 ARG B C 1
ATOM 1150 O O . ARG B 1 71 ? 29.24800 73.71800 -22.07200 1.000 23.24848 50 ARG B O 1
ATOM 1158 N N . VAL B 1 72 ? 27.81300 74.46600 -23.63700 1.000 18.21039 51 VAL B N 1
ATOM 1159 C CA . VAL B 1 72 ? 27.26800 73.13500 -23.88300 1.000 17.85531 51 VAL B CA 1
ATOM 1160 C C . VAL B 1 72 ? 28.27800 72.27800 -24.63500 1.000 17.13114 51 VAL B C 1
ATOM 1161 O O . VAL B 1 72 ? 28.39700 71.07200 -24.38700 1.000 22.37163 51 VAL B O 1
ATOM 1165 N N . LYS B 1 73 ? 29.03000 72.88500 -25.55700 1.000 15.76450 52 LYS B N 1
ATOM 1166 C CA . LYS B 1 73 ? 30.03200 72.13100 -26.30200 1.000 21.69524 52 LYS B CA 1
ATOM 1167 C C . LYS B 1 73 ? 31.12800 71.60900 -25.38100 1.000 26.68301 52 LYS B C 1
ATOM 1168 O O . LYS B 1 73 ? 31.59000 70.47200 -25.53500 1.000 26.03151 52 LYS B O 1
ATOM 1174 N N . ASN B 1 74 ? 31.55300 72.42300 -24.41200 1.000 25.02033 53 ASN B N 1
ATOM 1175 C CA . ASN B 1 74 ? 32.56700 71.97200 -23.46600 1.000 18.75120 53 ASN B CA 1
ATOM 1176 C C . ASN B 1 74 ? 32.01700 70.92200 -22.50900 1.000 16.16691 53 ASN B C 1
ATOM 1177 O O . ASN B 1 74 ? 32.75400 70.02100 -22.09500 1.000 22.48061 53 ASN B O 1
ATOM 1182 N N . SER B 1 75 ? 30.73600 71.01800 -22.14800 1.000 14.99216 54 SER B N 1
ATOM 1183 C CA . SER B 1 75 ? 30.13600 69.98800 -21.30500 1.000 16.01468 54 SER B CA 1
ATOM 1184 C C . SER B 1 75 ? 30.08900 68.64900 -22.02900 1.000 19.44400 54 SER B C 1
ATOM 1185 O O . SER B 1 75 ? 30.26200 67.59400 -21.40700 1.000 24.73735 54 SER B O 1
ATOM 1188 N N . VAL B 1 76 ? 29.85700 68.67100 -23.34200 1.000 22.72720 55 VAL B N 1
ATOM 1189 C CA . VAL B 1 76 ? 29.90700 67.44000 -24.12300 1.000 21.03724 55 VAL B CA 1
ATOM 1190 C C . VAL B 1 76 ? 31.33800 66.92700 -24.21000 1.000 22.29093 55 VAL B C 1
ATOM 1191 O O . VAL B 1 76 ? 31.57900 65.71400 -24.20000 1.000 27.90366 55 VAL B O 1
ATOM 1195 N N . GLY B 1 77 ? 32.31000 67.83800 -24.28400 1.000 18.31746 56 GLY B N 1
ATOM 1196 C CA . GLY B 1 77 ? 33.70100 67.41600 -24.32600 1.000 23.27070 56 GLY B CA 1
ATOM 1197 C C . GLY B 1 77 ? 34.14600 66.73900 -23.04300 1.000 20.29677 56 GLY B C 1
ATOM 1198 O O . GLY B 1 77 ? 34.81800 65.70400 -23.07800 1.000 18.34196 56 GLY B O 1
ATOM 1199 N N . ARG B 1 78 ? 33.77500 67.31000 -21.89400 1.000 19.63093 57 ARG B N 1
ATOM 1200 C CA . ARG B 1 78 ? 34.13800 66.70700 -20.61600 1.000 15.88485 57 ARG B CA 1
ATOM 1201 C C . ARG B 1 78 ? 33.48100 65.34600 -20.42800 1.000 18.43193 57 ARG B C 1
ATOM 1202 O O . ARG B 1 78 ? 34.07300 64.45600 -19.80600 1.000 26.80361 57 ARG B O 1
ATOM 1210 N N . LEU B 1 79 ? 32.26700 65.16200 -20.94900 1.000 15.97430 58 LEU B N 1
ATOM 1211 C CA . LEU B 1 79 ? 31.62300 63.85500 -20.86600 1.000 16.10390 58 LEU B CA 1
ATOM 1212 C C . LEU B 1 79 ? 32.30400 62.84700 -21.78100 1.000 18.57390 58 LEU B C 1
ATOM 1213 O O . LEU B 1 79 ? 32.47400 61.67900 -21.41100 1.000 24.51600 58 LEU B O 1
ATOM 1218 N N . GLU B 1 80 ? 32.70100 63.27700 -22.98000 1.000 19.31851 59 GLU B N 1
ATOM 1219 C CA . GLU B 1 80 ? 33.34300 62.35700 -23.91200 1.000 20.99316 59 GLU B CA 1
ATOM 1220 C C . GLU B 1 80 ? 34.72600 61.95200 -23.42000 1.000 29.35473 59 GLU B C 1
ATOM 1221 O O . GLU B 1 80 ? 35.10800 60.78000 -23.52000 1.000 32.57092 59 GLU B O 1
ATOM 1227 N N . SER B 1 81 ? 35.48900 62.90600 -22.88000 1.000 25.78419 60 SER B N 1
ATOM 1228 C CA . SER B 1 81 ? 36.80600 62.57600 -22.34600 1.000 18.86795 60 SER B CA 1
ATOM 1229 C C . SER B 1 81 ? 36.69000 61.67400 -21.12400 1.000 22.52003 60 SER B C 1
ATOM 1230 O O . SER B 1 81 ? 37.51300 60.77100 -20.93300 1.000 28.99385 60 SER B O 1
ATOM 1233 N N . ALA B 1 82 ? 35.67300 61.90100 -20.28800 1.000 21.85171 61 ALA B N 1
ATOM 1234 C CA . ALA B 1 82 ? 35.45100 61.02100 -19.14700 1.000 18.71596 61 ALA B CA 1
ATOM 1235 C C . ALA B 1 82 ? 35.05300 59.62100 -19.59200 1.000 17.97949 61 ALA B C 1
ATOM 1236 O O . ALA B 1 82 ? 35.43300 58.63600 -18.95000 1.000 27.98177 61 ALA B O 1
ATOM 1238 N N . LEU B 1 83 ? 34.29300 59.50900 -20.68300 1.000 18.69728 62 LEU B N 1
ATOM 1239 C CA . LEU B 1 83 ? 33.90800 58.19100 -21.17600 1.000 18.92188 62 LEU B CA 1
ATOM 1240 C C . LEU B 1 83 ? 35.11200 57.43800 -21.72600 1.000 23.08521 62 LEU B C 1
ATOM 1241 O O . LEU B 1 83 ? 35.23300 56.22400 -21.53200 1.000 26.48046 62 LEU B O 1
ATOM 1246 N N . LYS B 1 84 ? 36.01500 58.14300 -22.41100 1.000 26.56240 63 LYS B N 1
ATOM 1247 C CA . LYS B 1 84 ? 37.20100 57.49500 -22.95500 1.000 31.28314 63 LYS B CA 1
ATOM 1248 C C . LYS B 1 84 ? 38.22600 57.18500 -21.87300 1.000 31.38209 63 LYS B C 1
ATOM 1249 O O . LYS B 1 84 ? 38.90800 56.15800 -21.94900 1.000 37.16447 63 LYS B O 1
ATOM 1255 N N . ARG B 1 85 ? 38.34900 58.04900 -20.86300 1.000 27.96148 64 ARG B N 1
ATOM 1256 C CA . ARG B 1 85 ? 39.20800 57.72800 -19.72900 1.000 28.15842 64 ARG B CA 1
ATOM 1257 C C . ARG B 1 85 ? 38.66300 56.53900 -18.94700 1.000 24.87719 64 ARG B C 1
ATOM 1258 O O . ARG B 1 85 ? 39.43300 55.71200 -18.44600 1.000 30.25724 64 ARG B O 1
ATOM 1266 N N . ALA B 1 86 ? 37.33600 56.43600 -18.83500 1.000 20.76530 65 ALA B N 1
ATOM 1267 C CA . ALA B 1 86 ? 36.74400 55.28800 -18.15700 1.000 19.92951 65 ALA B CA 1
ATOM 1268 C C . ALA B 1 86 ? 36.94900 54.01100 -18.95900 1.000 25.02559 65 ALA B C 1
ATOM 1269 O O . ALA B 1 86 ? 37.14300 52.93400 -18.38300 1.000 32.66269 65 ALA B O 1
ATOM 1271 N N . GLU B 1 87 ? 36.91100 54.11000 -20.28900 1.000 29.91039 66 GLU B N 1
ATOM 1272 C CA . GLU B 1 87 ? 37.16300 52.93900 -21.12100 1.000 29.63382 66 GLU B CA 1
ATOM 1273 C C . GLU B 1 87 ? 38.62800 52.52400 -21.07500 1.000 32.64644 66 GLU B C 1
ATOM 1274 O O . GLU B 1 87 ? 38.93500 51.33200 -21.19000 1.000 33.54338 66 GLU B O 1
ATOM 1280 N N . ARG B 1 88 ? 39.54400 53.48300 -20.90800 1.000 32.01240 67 ARG B N 1
ATOM 1281 C CA . ARG B 1 88 ? 40.95200 53.13400 -20.74800 1.000 36.53164 67 ARG B CA 1
ATOM 1282 C C . ARG B 1 88 ? 41.18500 52.39300 -19.43800 1.000 38.82524 67 ARG B C 1
ATOM 1283 O O . ARG B 1 88 ? 41.81000 51.32700 -19.41800 1.000 40.63388 67 ARG B O 1
ATOM 1291 N N . ALA B 1 89 ? 40.68700 52.94800 -18.32900 1.000 33.90600 68 ALA B N 1
ATOM 1292 C CA . ALA B 1 89 ? 40.85300 52.29900 -17.03300 1.000 28.98194 68 ALA B CA 1
ATOM 1293 C C . ALA B 1 89 ? 40.20100 50.92400 -17.00600 1.000 31.73608 68 ALA B C 1
ATOM 1294 O O . ALA B 1 89 ? 40.66500 50.03100 -16.28800 1.000 38.02398 68 ALA B O 1
ATOM 1296 N N . TYR B 1 90 ? 39.12900 50.73300 -17.77600 1.000 30.38480 69 TYR B N 1
ATOM 1297 C CA . TYR B 1 90 ? 38.50000 49.42000 -17.83900 1.000 30.22512 69 TYR B CA 1
ATOM 1298 C C . TYR B 1 90 ? 39.36500 48.42900 -18.60700 1.000 39.42919 69 TYR B C 1
ATOM 1299 O O . TYR B 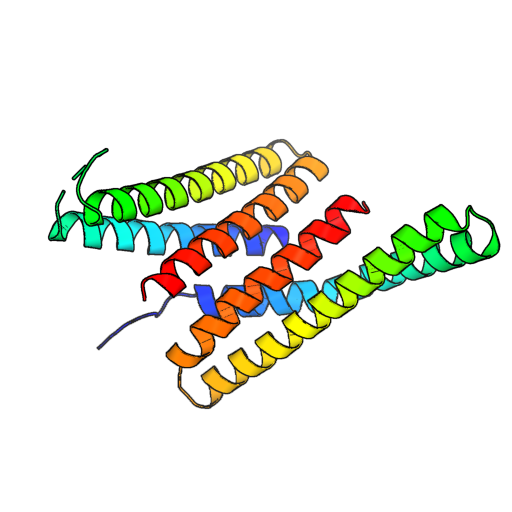1 90 ? 39.28200 47.21900 -18.36600 1.000 47.22212 69 TYR B O 1
ATOM 1308 N N . ASP B 1 91 ? 40.20500 48.92200 -19.52100 1.000 40.88129 70 ASP B N 1
ATOM 1309 C CA . ASP B 1 91 ? 41.08700 48.08300 -20.32500 1.000 47.91759 70 ASP B CA 1
ATOM 1310 C C . ASP B 1 91 ? 42.40700 47.78500 -19.62400 1.000 40.95536 70 ASP B C 1
ATOM 1311 O O . ASP B 1 91 ? 42.93300 46.67400 -19.75000 1.000 42.16364 70 ASP B O 1
ATOM 1316 N N . THR B 1 92 ? 42.96600 48.76200 -18.90200 1.000 35.35935 71 THR B N 1
ATOM 1317 C CA . THR B 1 92 ? 44.23100 48.53900 -18.21100 1.000 37.82981 71 THR B CA 1
ATOM 1318 C C . THR B 1 92 ? 44.10600 47.50200 -17.10400 1.000 40.58956 71 THR B C 1
ATOM 1319 O O . THR B 1 92 ? 45.10700 46.87600 -16.74000 1.000 43.75807 71 THR B O 1
ATOM 1323 N N . GLY B 1 93 ? 42.90600 47.30500 -16.56200 1.000 37.18830 72 GLY B N 1
ATOM 1324 C CA . GLY B 1 93 ? 42.66300 46.29200 -15.56000 1.000 32.89264 72 GLY B CA 1
ATOM 1325 C C . GLY B 1 93 ? 42.66500 46.78800 -14.12900 1.000 31.70839 72 GLY B C 1
ATOM 1326 O O . GLY B 1 93 ? 42.34200 46.00800 -13.22600 1.000 34.80081 72 GLY B O 1
ATOM 1327 N N . ASN B 1 94 ? 43.01500 48.04400 -13.89600 1.000 25.57254 73 ASN B N 1
ATOM 1328 C CA . ASN B 1 94 ? 43.05400 48.58400 -12.54200 1.000 20.02386 73 ASN B CA 1
ATOM 1329 C C . ASN B 1 94 ? 41.63800 48.75900 -12.01000 1.000 23.97754 73 ASN B C 1
ATOM 1330 O O . ASN B 1 94 ? 40.89200 49.59500 -12.53700 1.000 29.17932 73 ASN B O 1
ATOM 1335 N N . PRO B 1 95 ? 41.22700 48.01700 -10.97900 1.000 27.22946 74 PRO B N 1
ATOM 1336 C CA . PRO B 1 95 ? 39.84500 48.15000 -10.49700 1.000 23.82148 74 PRO B CA 1
ATOM 1337 C C . PRO B 1 95 ? 39.58500 49.45500 -9.76800 1.000 21.64982 74 PRO B C 1
ATOM 1338 O O . PRO B 1 95 ? 38.44800 49.94000 -9.78300 1.000 23.95384 74 PRO B O 1
ATOM 1342 N N . ASP B 1 96 ? 40.59800 50.04100 -9.12700 1.000 19.83966 75 ASP B N 1
ATOM 1343 C CA . ASP B 1 96 ? 40.38800 51.31500 -8.44900 1.000 20.43825 75 ASP B CA 1
ATOM 1344 C C . ASP B 1 96 ? 40.25700 52.45500 -9.44900 1.000 25.52393 75 ASP B C 1
ATOM 1345 O O . ASP B 1 96 ? 39.39300 53.32600 -9.29700 1.000 29.75102 75 ASP B O 1
ATOM 1350 N N . ALA B 1 97 ? 41.10700 52.46700 -10.47900 1.000 28.89918 76 ALA B N 1
ATOM 1351 C CA . ALA B 1 97 ? 41.00200 53.49700 -11.50700 1.000 25.35080 76 ALA B CA 1
ATOM 1352 C C . ALA B 1 97 ? 39.72500 53.34600 -12.32000 1.000 23.15152 76 ALA B C 1
ATOM 1353 O O . ALA B 1 97 ? 39.15600 54.34700 -12.76800 1.000 25.70072 76 ALA B O 1
ATOM 1355 N N . ALA B 1 98 ? 39.26100 52.11000 -12.52000 1.000 21.10583 77 ALA B N 1
ATOM 1356 C CA . ALA B 1 98 ? 38.02800 51.89300 -13.26800 1.000 17.03322 77 ALA B CA 1
ATOM 1357 C C . ALA B 1 98 ? 36.82400 52.43500 -12.50900 1.000 20.49872 77 ALA B C 1
ATOM 1358 O O . ALA B 1 98 ? 35.98200 53.13800 -13.07900 1.000 29.63098 77 ALA B O 1
ATOM 1360 N N . VAL B 1 99 ? 36.72700 52.12000 -11.21500 1.000 19.69776 78 VAL B N 1
ATOM 1361 C CA . VAL B 1 99 ? 35.61500 52.61900 -10.41300 1.000 19.15650 78 VAL B CA 1
ATOM 1362 C C . VAL B 1 99 ? 35.72900 54.12700 -10.21900 1.000 18.39903 78 VAL B C 1
ATOM 1363 O O . VAL B 1 99 ? 34.72800 54.85100 -10.27400 1.000 19.86972 78 VAL B O 1
ATOM 1367 N N . GLY B 1 100 ? 36.94800 54.62500 -10.00000 1.000 21.22039 79 GLY B N 1
ATOM 1368 C CA . GLY B 1 100 ? 37.13300 56.05800 -9.84200 1.000 22.45085 79 GLY B CA 1
ATOM 1369 C C . GLY B 1 100 ? 36.77000 56.84700 -11.08400 1.000 21.39984 79 GLY B C 1
ATOM 1370 O O . GLY B 1 100 ? 36.33700 57.99900 -10.98800 1.000 20.56552 79 GLY B O 1
ATOM 1371 N N . ALA B 1 101 ? 36.94300 56.24600 -12.26200 1.000 23.09902 80 ALA B N 1
ATOM 1372 C CA . ALA B 1 101 ? 36.54800 56.91200 -13.49800 1.000 22.20106 80 ALA B CA 1
ATOM 1373 C C . ALA B 1 101 ? 35.04600 56.81300 -13.72600 1.000 19.83584 80 ALA B C 1
ATOM 1374 O O . ALA B 1 101 ? 34.42800 57.75500 -14.23300 1.000 21.59439 80 ALA B O 1
ATOM 1376 N N . VAL B 1 102 ? 34.44500 55.68000 -13.35700 1.000 15.29843 81 VAL B N 1
ATOM 1377 C CA . VAL B 1 102 ? 33.00000 55.52500 -13.48900 1.000 12.38799 81 VAL B CA 1
ATOM 1378 C C . VAL B 1 102 ? 32.27200 56.49300 -12.56500 1.000 16.11896 81 VAL B C 1
ATOM 1379 O O . VAL B 1 102 ? 31.25400 57.08600 -12.94300 1.000 23.80416 81 VAL B O 1
ATOM 1383 N N . VAL B 1 103 ? 32.78200 56.67800 -11.34500 1.000 16.66606 82 VAL B N 1
ATOM 1384 C CA . VAL B 1 103 ? 32.19400 57.65900 -10.43700 1.000 17.98811 82 VAL B CA 1
ATOM 1385 C C . VAL B 1 103 ? 32.31400 59.06000 -11.02300 1.000 18.59960 82 VAL B C 1
ATOM 1386 O O . VAL B 1 103 ? 31.37800 59.86600 -10.94600 1.000 17.19435 82 VAL B O 1
ATOM 1390 N N . GLU B 1 104 ? 33.46400 59.37100 -11.62700 1.000 20.74862 83 GLU B N 1
ATOM 1391 C CA . GLU B 1 104 ? 33.61400 60.64800 -12.31400 1.000 19.68013 83 GLU B CA 1
ATOM 1392 C C . GLU B 1 104 ? 32.71000 60.72900 -13.53800 1.000 20.46745 83 GLU B C 1
ATOM 1393 O O . GLU B 1 104 ? 32.24400 61.81700 -13.89400 1.000 21.03534 83 GLU B O 1
ATOM 1399 N N . LEU B 1 105 ? 32.44700 59.59100 -14.18200 1.000 22.15546 84 LEU B N 1
ATOM 1400 C CA . LEU B 1 105 ? 31.59400 59.57600 -15.36600 1.000 18.79202 84 LEU B CA 1
ATOM 1401 C C . LEU B 1 105 ? 30.15300 59.92300 -15.01200 1.000 19.37725 84 LEU B C 1
ATOM 1402 O O . LEU B 1 105 ? 29.53300 60.77600 -15.65800 1.000 22.56983 84 LEU B O 1
ATOM 1407 N N . ILE B 1 106 ? 29.60100 59.26400 -13.98800 1.000 18.20845 85 ILE B N 1
ATOM 1408 C CA . ILE B 1 106 ? 28.24000 59.56100 -13.54500 1.000 12.66461 85 ILE B CA 1
ATOM 1409 C C . ILE B 1 106 ? 28.11000 61.02300 -13.14300 1.000 13.19960 85 ILE B C 1
ATOM 1410 O O . ILE B 1 106 ? 27.05700 61.64100 -13.34500 1.000 22.31945 85 ILE B O 1
ATOM 1415 N N . GLY B 1 107 ? 29.17300 61.60700 -12.58800 1.000 14.19257 86 GLY B N 1
ATOM 1416 C CA . GLY B 1 107 ? 29.14200 63.02600 -12.28100 1.000 15.63503 86 GLY B CA 1
ATOM 1417 C C . GLY B 1 107 ? 28.93100 63.88300 -13.51500 1.000 20.25142 86 GLY B C 1
ATOM 1418 O O . GLY B 1 107 ? 28.12300 64.81500 -13.50500 1.000 20.28743 86 GLY B O 1
ATOM 1419 N N . ASN B 1 108 ? 29.64700 63.57200 -14.59900 1.000 17.14331 87 ASN B N 1
ATOM 1420 C CA . ASN B 1 108 ? 29.47500 64.32900 -15.83500 1.000 15.81079 87 ASN B CA 1
ATOM 1421 C C . ASN B 1 108 ? 28.10500 64.08100 -16.45100 1.000 15.50671 87 ASN B C 1
ATOM 1422 O O . ASN B 1 108 ? 27.50100 64.99600 -17.02200 1.000 20.49512 87 ASN B O 1
ATOM 1427 N N . VAL B 1 109 ? 27.59900 62.85000 -16.35000 1.000 13.05968 88 VAL B N 1
ATOM 1428 C CA . VAL B 1 109 ? 26.25000 62.56200 -16.83000 1.000 9.30019 88 VAL B CA 1
ATOM 1429 C C . VAL B 1 109 ? 25.22900 63.40700 -16.07900 1.000 13.10327 88 VAL B C 1
ATOM 1430 O O . VAL B 1 109 ? 24.31400 63.98100 -16.68000 1.000 21.81920 88 VAL B O 1
ATOM 1434 N N . HIS B 1 110 ? 25.37700 63.50900 -14.75700 1.000 14.98275 89 HIS B N 1
ATOM 1435 C CA . HIS B 1 110 ? 24.46800 64.34200 -13.97700 1.000 13.80025 89 HIS B CA 1
ATOM 1436 C C . HIS B 1 110 ? 24.67500 65.82100 -14.27500 1.000 19.29869 89 HIS B C 1
ATOM 1437 O O . HIS B 1 110 ? 23.71000 66.59200 -14.31200 1.000 24.04107 89 HIS B O 1
ATOM 1444 N N . GLU B 1 111 ? 25.92700 66.23900 -14.48000 1.000 18.59754 90 GLU B N 1
ATOM 1445 C CA . GLU B 1 111 ? 26.19000 67.63800 -14.79800 1.000 21.01285 90 GLU B CA 1
ATOM 1446 C C . GLU B 1 111 ? 25.55800 68.03000 -16.12700 1.000 24.08288 90 GLU B C 1
ATOM 1447 O O . GLU B 1 111 ? 24.92400 69.08700 -16.23400 1.000 26.92454 90 GLU B O 1
ATOM 1453 N N . ILE B 1 112 ? 25.70900 67.18800 -17.14900 1.000 22.10185 91 ILE B N 1
ATOM 1454 C CA . ILE B 1 112 ? 25.19600 67.54900 -18.46400 1.000 18.24611 91 ILE B CA 1
ATOM 1455 C C . ILE B 1 112 ? 23.68300 67.36200 -18.53500 1.000 20.06385 91 ILE B C 1
ATOM 1456 O O . ILE B 1 112 ? 23.00700 68.05000 -19.30700 1.000 24.72130 91 ILE B O 1
ATOM 1461 N N . MET B 1 113 ? 23.12000 66.45500 -17.73400 1.000 21.57240 92 MET B N 1
ATOM 1462 C CA . MET B 1 113 ? 21.67000 66.33100 -17.65800 1.000 16.61284 92 MET B CA 1
ATOM 1463 C C . MET B 1 113 ? 21.03600 67.46900 -16.87400 1.000 23.95889 92 MET B C 1
ATOM 1464 O O . MET B 1 113 ? 19.82700 67.68900 -16.99300 1.000 31.15505 92 MET B O 1
ATOM 1469 N N . SER B 1 114 ? 21.82000 68.18700 -16.07300 1.000 26.63849 93 SER B N 1
ATOM 1470 C CA . SER B 1 114 ? 21.30900 69.33400 -15.33600 1.000 30.78687 93 SER B CA 1
ATOM 1471 C C . SER B 1 114 ? 21.35400 70.61700 -16.15300 1.000 31.13933 93 SER B C 1
ATOM 1472 O O . SER B 1 114 ? 20.48400 71.47900 -15.98500 1.000 31.82472 93 SER B O 1
ATOM 1475 N N . THR B 1 115 ? 22.34500 70.76400 -17.03800 1.000 26.68005 94 THR B N 1
ATOM 1476 C CA . THR B 1 115 ? 22.39800 71.95000 -17.88700 1.000 28.63474 94 THR B CA 1
ATOM 1477 C C . THR B 1 115 ? 21.33600 71.90400 -18.97700 1.000 31.85995 94 THR B C 1
ATOM 1478 O O . THR B 1 115 ? 20.79300 72.94900 -19.35400 1.000 36.54407 94 THR B O 1
ATOM 1482 N N . PHE B 1 116 ? 21.02800 70.71300 -19.49600 1.000 27.29948 95 PHE B N 1
ATOM 1483 C CA . PHE B 1 116 ? 19.97300 70.59900 -20.49700 1.000 21.72700 95 PHE B CA 1
ATOM 1484 C C . PHE B 1 116 ? 18.59600 70.79100 -19.87300 1.000 22.88382 95 PHE B C 1
ATOM 1485 O O . PHE B 1 116 ? 17.73500 71.46200 -20.45300 1.000 31.08778 95 PHE B O 1
ATOM 1493 N N . HIS B 1 117 ? 18.36900 70.21600 -18.68800 1.000 23.72864 96 HIS B N 1
ATOM 1494 C CA . HIS B 1 117 ? 17.10600 70.44100 -17.99100 1.000 26.90351 96 HIS B CA 1
ATOM 1495 C C . HIS B 1 117 ? 16.92300 71.91000 -17.63300 1.000 28.52045 96 HIS B C 1
ATOM 1496 O O . HIS B 1 117 ? 15.78800 72.38500 -17.50900 1.000 33.77731 96 HIS B O 1
ATOM 1503 N N . GLU B 1 118 ? 18.02500 72.64300 -17.46400 1.000 29.55035 97 GLU B N 1
ATOM 1504 C CA . GLU B 1 118 ? 17.93900 74.07600 -17.20700 1.000 33.61608 97 GLU B CA 1
ATOM 1505 C C . GLU B 1 118 ? 17.46700 74.82800 -18.44600 1.000 33.86886 97 GLU B C 1
ATOM 1506 O O . GLU B 1 118 ? 16.59900 75.70600 -18.36100 1.000 37.26983 97 GLU B O 1
ATOM 1512 N N . LEU B 1 119 ? 18.03200 74.49600 -19.61000 1.000 27.81786 98 LEU B N 1
ATOM 1513 C CA . LEU B 1 119 ? 17.68000 75.20100 -20.83800 1.000 22.51677 98 LEU B CA 1
ATOM 1514 C C . LEU B 1 119 ? 16.26500 74.87000 -21.29900 1.000 23.96201 98 LEU B C 1
ATOM 1515 O O . LEU B 1 119 ? 15.57500 75.73800 -21.84700 1.000 25.34782 98 LEU B O 1
ATOM 1520 N N . PHE B 1 120 ? 15.81800 73.63600 -21.08900 1.000 21.61872 99 PHE B N 1
ATOM 1521 C CA . PHE B 1 120 ? 14.46900 73.22800 -21.47000 1.000 18.56938 99 PHE B CA 1
ATOM 1522 C C . PHE B 1 120 ? 13.44500 73.66300 -20.42600 1.000 18.55689 99 PHE B C 1
ATOM 1523 O O . PHE B 1 120 ? 13.63400 74.66600 -19.73800 1.000 19.98492 99 PHE B O 1
#